Protein AF-A0A521XB46-F1 (afdb_monomer)

Nearest PDB structures (foldseek):
  2cfx-assembly1_C  TM=5.759E-01  e=3.278E+00  Bacillus subtilis
  1mdm-assembly1_A  TM=3.712E-01  e=1.287E+00  Homo sapiens
  7r3e-assembly1_B  TM=3.234E-01  e=3.278E+00  Pseudomonas aeruginosa PAO1
  8dq1-assembly1_D  TM=3.354E-01  e=9.763E+00  Pseudomonas aeruginosa

pLDDT: mean 77.13, std 17.2, range [31.86, 91.88]

Solvent-accessible surface area (backbone atoms only — not comparable to full-atom values): 13749 Å² total; per-residue (Å²): 137,82,83,80,77,78,80,78,85,72,84,77,76,86,48,75,64,59,50,50,53,46,60,70,40,59,53,76,52,55,61,63,58,50,12,64,74,69,77,47,50,51,66,56,52,53,54,48,35,51,76,71,56,51,73,74,58,74,57,71,87,47,72,67,57,53,50,50,49,64,72,38,59,88,78,52,56,61,65,58,54,14,61,75,72,70,48,51,51,68,57,49,53,55,47,34,49,76,69,50,54,50,57,75,76,52,84,48,73,65,57,51,50,52,45,70,73,36,55,76,79,48,57,62,63,62,49,18,65,76,64,75,40,57,52,65,60,51,51,55,49,31,56,76,71,71,53,68,64,84,71,84,80,78,76,85,48,73,65,58,51,50,49,46,69,73,38,55,89,81,43,52,56,64,59,49,10,64,77,64,76,46,52,48,67,58,43,54,51,50,41,55,74,69,49,68,77,76,79,72,88,84,81,80,83,81,80,77,80,81,86,87,85,83,89,85,87,134

Structure (mmCIF, N/CA/C/O backbone):
data_AF-A0A521XB46-F1
#
_entry.id   AF-A0A521XB46-F1
#
loop_
_atom_site.group_PDB
_atom_site.id
_atom_site.type_symbol
_atom_site.label_atom_id
_atom_site.label_alt_id
_atom_site.label_comp_id
_atom_site.label_asym_id
_atom_site.label_entity_id
_atom_site.label_seq_id
_atom_site.pdbx_PDB_ins_code
_atom_site.Cartn_x
_atom_site.Cartn_y
_atom_site.Cartn_z
_atom_site.occupancy
_atom_site.B_iso_or_equiv
_atom_site.auth_seq_id
_atom_site.auth_comp_id
_atom_site.auth_asym_id
_atom_site.auth_atom_id
_atom_site.pdbx_PDB_model_num
ATOM 1 N N . MET A 1 1 ? 1.058 -34.413 60.311 1.00 38.34 1 MET A N 1
ATOM 2 C CA . MET A 1 1 ? 1.143 -33.043 59.757 1.00 38.34 1 MET A CA 1
ATOM 3 C C . MET A 1 1 ? -0.081 -32.822 58.881 1.00 38.34 1 MET A C 1
ATOM 5 O O . MET A 1 1 ? -0.251 -33.565 57.929 1.00 38.34 1 MET A O 1
ATOM 9 N N . LYS A 1 2 ? -1.000 -31.921 59.251 1.00 37.97 2 LYS A N 1
ATOM 10 C CA . LYS A 1 2 ? -2.208 -31.645 58.454 1.00 37.97 2 LYS A CA 1
ATOM 11 C C . LYS A 1 2 ? -1.926 -30.435 57.562 1.00 37.97 2 LYS A C 1
ATOM 13 O O . LYS A 1 2 ? -1.695 -29.345 58.082 1.00 37.97 2 LYS A O 1
ATOM 18 N N . GLU A 1 3 ? -1.892 -30.650 56.249 1.00 35.78 3 GLU A N 1
ATOM 19 C CA . GLU A 1 3 ? -1.768 -29.596 55.240 1.00 35.78 3 GLU A CA 1
ATOM 20 C C . GLU A 1 3 ? -2.866 -28.544 55.423 1.00 35.78 3 GLU A C 1
ATOM 22 O O . GLU A 1 3 ? -4.062 -28.848 55.472 1.00 35.78 3 GLU A O 1
ATOM 27 N N . LYS A 1 4 ? -2.449 -27.281 55.538 1.00 37.88 4 LYS A N 1
ATOM 28 C CA . LYS A 1 4 ? -3.352 -26.132 55.585 1.00 37.88 4 LYS A CA 1
ATOM 29 C C . LYS A 1 4 ? -3.939 -25.929 54.186 1.00 37.88 4 LYS A C 1
ATOM 31 O O . LYS A 1 4 ? -3.242 -25.482 53.279 1.00 37.88 4 LYS A O 1
ATOM 36 N N . LYS A 1 5 ? -5.224 -26.250 54.017 1.00 39.56 5 LYS A N 1
ATOM 37 C CA . LYS A 1 5 ? -5.994 -25.902 52.815 1.00 39.56 5 LYS A CA 1
ATOM 38 C C . LYS A 1 5 ? -5.956 -24.381 52.611 1.00 39.56 5 LYS A C 1
ATOM 40 O O . LYS A 1 5 ? -6.260 -23.624 53.530 1.00 39.56 5 LYS A O 1
ATOM 45 N N . GLN A 1 6 ? -5.566 -23.958 51.410 1.00 34.72 6 GLN A N 1
ATOM 46 C CA . GLN A 1 6 ? -5.576 -22.561 50.963 1.00 34.72 6 GLN A CA 1
ATOM 47 C C . GLN A 1 6 ? -6.990 -21.958 51.120 1.00 34.72 6 GLN A C 1
ATOM 49 O O . GLN A 1 6 ? -7.967 -22.636 50.787 1.00 34.72 6 GLN A O 1
ATOM 54 N N . PRO A 1 7 ? -7.133 -20.713 51.612 1.00 36.28 7 PRO A N 1
ATOM 55 C CA . PRO A 1 7 ? -8.438 -20.106 51.848 1.00 36.28 7 PRO A CA 1
ATOM 56 C C . PRO A 1 7 ? -9.184 -19.883 50.526 1.00 36.28 7 PRO A C 1
ATOM 58 O O . PRO A 1 7 ? -8.656 -19.323 49.564 1.00 36.28 7 PRO A O 1
ATOM 61 N N . THR A 1 8 ? -10.436 -20.332 50.475 1.00 48.53 8 THR A N 1
ATOM 62 C CA . THR A 1 8 ? -11.329 -20.185 49.322 1.00 48.53 8 THR A CA 1
ATOM 63 C C . THR A 1 8 ? -11.561 -18.705 49.006 1.00 48.53 8 THR A C 1
ATOM 65 O O . THR A 1 8 ? -11.946 -17.938 49.886 1.00 48.53 8 THR A O 1
ATOM 68 N N . ARG A 1 9 ? -11.337 -18.299 47.746 1.00 50.25 9 ARG A N 1
ATOM 69 C CA . ARG A 1 9 ? -11.518 -16.924 47.240 1.00 50.25 9 ARG A CA 1
ATOM 70 C C . ARG A 1 9 ? -12.919 -16.393 47.580 1.00 50.25 9 ARG A C 1
ATOM 72 O O . ARG A 1 9 ? -13.891 -16.733 46.910 1.00 50.25 9 ARG A O 1
ATOM 79 N N . HIS A 1 10 ? -13.018 -15.531 48.589 1.00 48.16 10 HIS A N 1
ATOM 80 C CA . HIS A 1 10 ? -14.263 -14.839 48.909 1.00 48.16 10 HIS A CA 1
ATOM 81 C C . HIS A 1 10 ? -14.703 -13.953 47.734 1.00 48.16 10 HIS A C 1
ATOM 83 O O . HIS A 1 10 ? -13.917 -13.193 47.162 1.00 48.16 10 HIS A O 1
ATOM 89 N N . HIS A 1 11 ? -15.979 -14.064 47.370 1.00 57.72 11 HIS A N 1
ATOM 90 C CA . HIS A 1 11 ? -16.613 -13.317 46.291 1.00 57.72 11 HIS A CA 1
ATOM 91 C C . HIS A 1 11 ? -16.748 -11.838 46.704 1.00 57.72 11 HIS A C 1
ATOM 93 O O . HIS A 1 11 ? -17.765 -11.425 47.253 1.00 57.72 11 HIS A O 1
ATOM 99 N N . ARG A 1 12 ? -15.696 -11.032 46.498 1.00 76.75 12 ARG A N 1
ATOM 100 C CA . ARG A 1 12 ? -15.699 -9.595 46.831 1.00 76.75 12 ARG A CA 1
ATOM 101 C C . ARG A 1 12 ? -16.829 -8.896 46.061 1.00 76.75 12 ARG A C 1
ATOM 103 O O . ARG A 1 12 ? -16.785 -8.842 44.829 1.00 76.75 12 ARG A O 1
ATOM 110 N N . SER A 1 13 ? -17.824 -8.363 46.768 1.00 82.75 13 SER A N 1
ATOM 111 C CA . SER A 1 13 ? -18.916 -7.568 46.191 1.00 82.75 13 SER A CA 1
ATOM 112 C C . SER A 1 13 ? -18.381 -6.274 45.568 1.00 82.75 13 SER A C 1
ATOM 114 O O . SER A 1 13 ? -17.294 -5.817 45.920 1.00 82.75 13 SER A O 1
ATOM 116 N N . TRP A 1 14 ? -19.091 -5.728 44.581 1.00 87.19 14 TRP A N 1
ATOM 117 C CA . TRP A 1 14 ? -18.746 -4.445 43.961 1.00 87.19 14 TRP A CA 1
ATOM 118 C C . TRP A 1 14 ? -19.210 -3.294 44.851 1.00 87.19 14 TRP A C 1
ATOM 120 O O . TRP A 1 14 ? -20.362 -3.290 45.286 1.00 87.19 14 TRP A O 1
ATOM 130 N N . SER A 1 15 ? -18.329 -2.332 45.127 1.00 90.31 15 SER A N 1
ATOM 131 C CA . SER A 1 15 ? -18.722 -1.098 45.815 1.00 90.31 15 SER A CA 1
ATOM 132 C C . SER A 1 15 ? -19.273 -0.063 44.828 1.00 90.31 15 SER A C 1
ATOM 134 O O . SER A 1 15 ? -18.943 -0.079 43.641 1.00 90.31 15 SER A O 1
ATOM 136 N N . LYS A 1 16 ? -20.083 0.885 45.324 1.00 89.19 16 LYS A N 1
ATOM 137 C CA . LYS A 1 16 ? -20.575 2.015 44.512 1.00 89.19 16 LYS A CA 1
ATOM 138 C C . LYS A 1 16 ? -19.426 2.838 43.914 1.00 89.19 16 LYS A C 1
ATOM 140 O O . LYS A 1 16 ? -19.528 3.278 42.776 1.00 89.19 16 LYS A O 1
ATOM 145 N N . GLU A 1 17 ? -18.330 2.983 44.657 1.00 88.25 17 GLU A N 1
ATOM 146 C CA . GLU A 1 17 ? -17.125 3.683 44.203 1.00 88.25 17 GLU A CA 1
ATOM 147 C C . GLU A 1 17 ? -16.415 2.923 43.073 1.00 88.25 17 GLU A C 1
ATOM 149 O O . GLU A 1 17 ? -16.090 3.506 42.044 1.00 88.25 17 GLU A O 1
ATOM 154 N N . GLU A 1 18 ? -16.244 1.601 43.203 1.00 89.62 18 GLU A N 1
ATOM 155 C CA . GLU A 1 18 ? -15.664 0.778 42.132 1.00 89.62 18 GLU A CA 1
ATOM 156 C C . GLU A 1 18 ? -16.519 0.824 40.858 1.00 89.62 18 GLU A C 1
ATOM 158 O O . GLU A 1 18 ? -15.985 0.805 39.751 1.00 89.62 18 GLU A O 1
ATOM 163 N N . GLU A 1 19 ? -17.844 0.885 40.992 1.00 91.25 19 GLU A N 1
ATOM 164 C CA . GLU A 1 19 ? -18.747 1.031 39.850 1.00 91.25 19 GLU A CA 1
ATOM 165 C C . GLU A 1 19 ? -18.671 2.406 39.206 1.00 91.25 19 GLU A C 1
ATOM 167 O O . GLU A 1 19 ? -18.705 2.490 37.980 1.00 91.25 19 GLU A O 1
ATOM 172 N N . HIS A 1 20 ? -18.558 3.467 40.003 1.00 90.94 20 HIS A N 1
ATOM 173 C CA . HIS A 1 20 ? -18.362 4.817 39.492 1.00 90.94 20 HIS A CA 1
ATOM 174 C C . HIS A 1 20 ? -17.042 4.914 38.720 1.00 90.94 20 HIS A C 1
ATOM 176 O O . HIS A 1 20 ? -17.037 5.282 37.548 1.00 90.94 20 HIS A O 1
ATOM 182 N N . GLN A 1 21 ? -15.944 4.438 39.309 1.00 90.19 21 GLN A N 1
ATOM 183 C CA . GLN A 1 21 ? -14.646 4.379 38.637 1.00 90.19 21 GLN A CA 1
ATOM 184 C C . GLN A 1 21 ? -14.679 3.495 37.389 1.00 90.19 21 GLN A C 1
ATOM 186 O O . GLN A 1 21 ? -14.070 3.833 36.374 1.00 90.19 21 GLN A O 1
ATOM 191 N N . LEU A 1 22 ? -15.402 2.370 37.428 1.00 89.06 22 LEU A N 1
ATOM 192 C CA . LEU A 1 22 ? -15.604 1.542 36.247 1.00 89.06 22 LEU A CA 1
ATOM 193 C C . LEU A 1 22 ? -16.335 2.332 35.158 1.00 89.06 22 LEU A C 1
ATOM 195 O O . LEU A 1 22 ? -15.860 2.311 34.034 1.00 89.06 22 LEU A O 1
ATOM 199 N N . ARG A 1 23 ? -17.428 3.043 35.465 1.00 87.44 23 ARG A N 1
ATOM 200 C CA . ARG A 1 23 ? -18.180 3.863 34.494 1.00 87.44 23 ARG A CA 1
ATOM 201 C C . ARG A 1 23 ? -17.314 4.935 33.839 1.00 87.44 23 ARG A C 1
ATOM 203 O O . ARG A 1 23 ? -17.348 5.044 32.620 1.00 87.44 23 ARG A O 1
ATOM 210 N N . GLU A 1 24 ? -16.522 5.651 34.629 1.00 85.25 24 GLU A N 1
ATOM 211 C CA . GLU A 1 24 ? -15.635 6.710 34.137 1.00 85.25 24 GLU A CA 1
ATOM 212 C C . GLU A 1 24 ? -14.536 6.159 33.225 1.00 85.25 24 GLU A C 1
ATOM 214 O O . GLU A 1 24 ? -14.264 6.685 32.148 1.00 85.25 24 GLU A O 1
ATOM 219 N N . LEU A 1 25 ? -13.907 5.053 33.627 1.00 84.06 25 LEU A N 1
ATOM 220 C CA . LEU A 1 25 ? -12.775 4.500 32.886 1.00 84.06 25 LEU A CA 1
ATOM 221 C C . LEU A 1 25 ? -13.208 3.657 31.678 1.00 84.06 25 LEU A C 1
ATOM 223 O O . LEU A 1 25 ? -12.415 3.468 30.745 1.00 84.06 25 LEU A O 1
ATOM 227 N N . TYR A 1 26 ? -14.433 3.120 31.680 1.00 80.06 26 TYR A N 1
ATOM 228 C CA . TYR A 1 26 ? -14.920 2.245 30.616 1.00 80.06 26 TYR A CA 1
ATOM 229 C C . TYR A 1 26 ? -15.079 3.020 29.307 1.00 80.06 26 TYR A C 1
ATOM 231 O O . TYR A 1 26 ? -15.911 3.909 29.182 1.00 80.06 26 TYR A O 1
ATOM 239 N N . GLY A 1 27 ? -14.279 2.657 28.303 1.00 72.69 27 GLY A N 1
ATOM 240 C CA . GLY A 1 27 ? -14.231 3.365 27.020 1.00 72.69 27 GLY A CA 1
ATOM 241 C C . GLY A 1 27 ? -13.127 4.423 26.927 1.00 72.69 27 GLY A C 1
ATOM 242 O O . GLY A 1 27 ? -12.855 4.887 25.825 1.00 72.69 27 GLY A O 1
ATOM 243 N N . GLN A 1 28 ? -12.437 4.742 28.025 1.00 75.81 28 GLN A N 1
ATOM 244 C CA . GLN A 1 28 ? -11.230 5.580 28.014 1.00 75.81 28 GLN A CA 1
ATOM 245 C C . GLN A 1 28 ? -9.955 4.729 28.081 1.00 75.81 28 GLN A C 1
ATOM 247 O O . GLN A 1 28 ? -8.995 4.972 27.352 1.00 75.81 28 GLN A O 1
ATOM 252 N N . ALA A 1 29 ? -9.965 3.690 28.919 1.00 73.75 29 ALA A N 1
ATOM 253 C CA . ALA A 1 29 ? -8.836 2.792 29.140 1.00 73.75 29 ALA A CA 1
ATOM 254 C C . ALA A 1 29 ? -9.168 1.344 28.750 1.00 73.75 29 ALA A C 1
ATOM 256 O O . ALA A 1 29 ? -10.333 0.951 28.633 1.00 73.75 29 ALA A O 1
ATOM 257 N N . SER A 1 30 ? -8.128 0.529 28.555 1.00 79.38 30 SER A N 1
ATOM 258 C CA . SER A 1 30 ? -8.319 -0.897 28.298 1.00 79.38 30 SER A CA 1
ATOM 259 C C . SER A 1 30 ? -8.809 -1.647 29.536 1.00 79.38 30 SER A C 1
ATOM 261 O O . SER A 1 30 ? -8.600 -1.216 30.673 1.00 79.38 30 SER A O 1
ATOM 263 N N . ARG A 1 31 ? -9.431 -2.813 29.334 1.00 82.25 31 ARG A N 1
ATOM 264 C CA . ARG A 1 31 ? -9.957 -3.625 30.443 1.00 82.25 31 ARG A CA 1
ATOM 265 C C . ARG A 1 31 ? -8.848 -4.117 31.369 1.00 82.25 31 ARG A C 1
ATOM 267 O O . ARG A 1 31 ? -9.092 -4.260 32.559 1.00 82.25 31 ARG A O 1
ATOM 274 N N . GLU A 1 32 ? -7.645 -4.326 30.849 1.00 82.81 32 GLU A N 1
ATOM 275 C CA . GLU A 1 32 ? -6.449 -4.727 31.594 1.00 82.81 32 GLU A CA 1
ATOM 276 C C . GLU A 1 32 ? -5.964 -3.597 32.504 1.00 82.81 32 GLU A C 1
ATOM 278 O O . GLU A 1 32 ? -5.643 -3.833 33.668 1.00 82.81 32 GLU A O 1
ATOM 283 N N . ILE A 1 33 ? -5.959 -2.359 31.998 1.00 84.12 33 ILE A N 1
ATOM 284 C CA . ILE A 1 33 ? -5.606 -1.172 32.786 1.00 84.12 33 ILE A CA 1
ATOM 285 C C . ILE A 1 33 ? -6.640 -0.955 33.893 1.00 84.12 33 ILE A C 1
ATOM 287 O O . ILE A 1 33 ? -6.271 -0.760 35.050 1.00 84.12 33 ILE A O 1
ATOM 291 N N . ILE A 1 34 ? -7.930 -1.055 33.561 1.00 87.44 34 ILE A N 1
ATOM 292 C CA . ILE A 1 34 ? -9.028 -0.925 34.528 1.00 87.44 34 ILE A CA 1
ATOM 293 C C . ILE A 1 34 ? -8.949 -2.032 35.588 1.00 87.44 34 ILE A C 1
ATOM 295 O O . ILE A 1 34 ? -9.067 -1.756 36.778 1.00 87.44 34 ILE A O 1
ATOM 299 N N . ALA A 1 35 ? -8.697 -3.275 35.174 1.00 87.94 35 ALA A N 1
ATOM 300 C CA . ALA A 1 35 ? -8.530 -4.420 36.064 1.00 87.94 35 ALA A CA 1
ATOM 301 C C . ALA A 1 35 ? -7.384 -4.199 37.059 1.00 87.94 35 ALA A C 1
ATOM 303 O O . ALA A 1 35 ? -7.571 -4.384 38.262 1.00 87.94 35 ALA A O 1
ATOM 304 N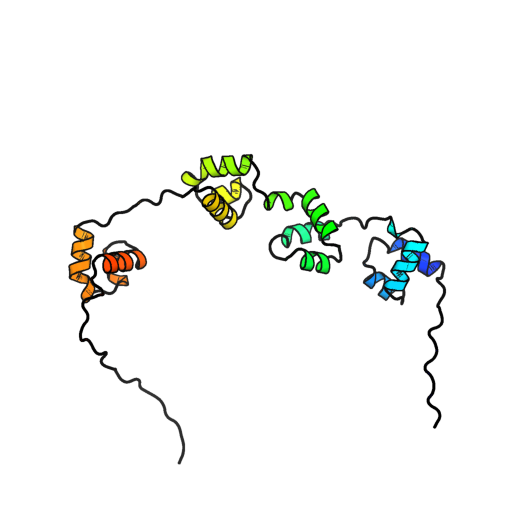 N . ARG A 1 36 ? -6.228 -3.728 36.573 1.00 88.88 36 ARG A N 1
ATOM 305 C CA . ARG A 1 36 ? -5.074 -3.394 37.416 1.00 88.88 36 ARG A CA 1
ATOM 306 C C . ARG A 1 36 ? -5.397 -2.265 38.395 1.00 88.88 36 ARG A C 1
ATOM 308 O O . ARG A 1 36 ? -5.066 -2.385 39.568 1.00 88.88 36 ARG A O 1
ATOM 315 N N . LYS A 1 37 ? -6.078 -1.210 37.933 1.00 89.12 37 LYS A N 1
ATOM 316 C CA . LYS A 1 37 ? -6.440 -0.045 38.757 1.00 89.12 37 LYS A CA 1
ATOM 317 C C . LYS A 1 37 ? -7.454 -0.384 39.855 1.00 89.12 37 LYS A C 1
ATOM 319 O O . LYS A 1 37 ? -7.315 0.101 40.968 1.00 89.12 37 LYS A O 1
ATOM 324 N N . LEU A 1 38 ? -8.437 -1.236 39.563 1.00 87.19 38 LEU A N 1
ATOM 325 C CA . LEU A 1 38 ? -9.477 -1.636 40.521 1.00 87.19 38 LEU A CA 1
ATOM 326 C C . LEU A 1 38 ? -9.089 -2.859 41.375 1.00 87.19 38 LEU A C 1
ATOM 328 O O . LEU A 1 38 ? -9.855 -3.279 42.245 1.00 87.19 38 LEU A O 1
ATOM 332 N N . GLY A 1 39 ? -7.927 -3.472 41.122 1.00 88.56 39 GLY A N 1
ATOM 333 C CA . GLY A 1 39 ? -7.520 -4.714 41.787 1.00 88.56 39 GLY A CA 1
ATOM 334 C C . GLY A 1 39 ? -8.484 -5.875 41.508 1.00 88.56 39 GLY A C 1
ATOM 335 O O . GLY A 1 39 ? -8.780 -6.682 42.390 1.00 88.56 39 GLY A O 1
ATOM 336 N N . ARG A 1 40 ? -9.035 -5.934 40.290 1.00 88.94 40 ARG A N 1
ATOM 337 C CA . ARG A 1 40 ? -10.012 -6.941 39.842 1.00 88.94 40 ARG A CA 1
ATOM 338 C C . ARG A 1 40 ? -9.457 -7.735 38.662 1.00 88.94 40 ARG A C 1
ATOM 340 O O . ARG A 1 40 ? -8.482 -7.348 38.032 1.00 88.94 40 ARG A O 1
ATOM 347 N N . THR A 1 41 ? -10.087 -8.860 38.331 1.00 88.94 41 THR A N 1
ATOM 348 C CA . THR A 1 41 ? -9.744 -9.619 37.119 1.00 88.94 41 THR A CA 1
ATOM 349 C C . THR A 1 41 ? -10.401 -8.996 35.887 1.00 88.94 41 THR A C 1
ATOM 351 O O . THR A 1 41 ? -11.499 -8.446 35.977 1.00 88.94 41 THR A O 1
ATOM 354 N N . VAL A 1 42 ? -9.780 -9.142 34.712 1.00 85.38 42 VAL A N 1
ATOM 355 C CA . VAL A 1 42 ? -10.344 -8.681 33.423 1.00 85.38 42 VAL A CA 1
ATOM 356 C C . VAL A 1 42 ? -11.729 -9.289 33.160 1.00 85.38 42 VAL A C 1
ATOM 358 O O . VAL A 1 42 ? -12.637 -8.610 32.674 1.00 85.38 42 VAL A O 1
ATOM 361 N N . ILE A 1 43 ? -11.922 -10.554 33.550 1.00 83.56 43 ILE A N 1
ATOM 362 C CA . ILE A 1 43 ? -13.217 -11.244 33.487 1.00 83.56 43 ILE A CA 1
ATOM 363 C C . ILE A 1 43 ? -14.230 -10.559 34.416 1.00 83.56 43 ILE A C 1
ATOM 365 O O . ILE A 1 43 ? -15.342 -10.266 33.988 1.00 83.56 43 ILE A O 1
ATOM 369 N N . GLY A 1 44 ? -13.842 -10.224 35.651 1.00 88.56 44 GLY A N 1
ATOM 370 C CA . GLY A 1 44 ? -14.697 -9.503 36.598 1.00 88.56 44 GLY A CA 1
ATOM 371 C C . GLY A 1 44 ? -15.130 -8.127 36.087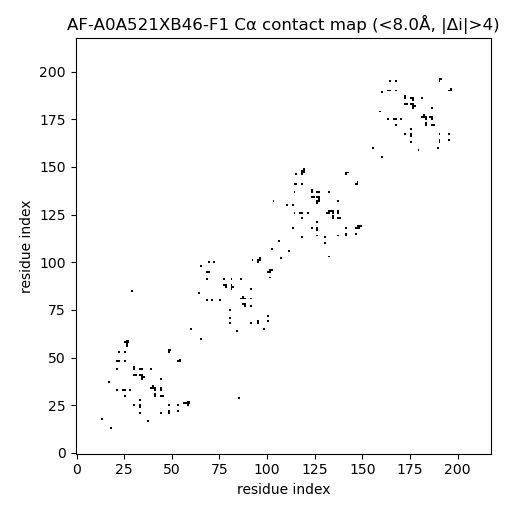 1.00 88.56 44 GLY A C 1
ATOM 372 O O . GLY A 1 44 ? -16.316 -7.801 36.153 1.00 88.56 44 GLY A O 1
ATOM 373 N N . ILE A 1 45 ? -14.198 -7.360 35.507 1.00 89.31 45 ILE A N 1
ATOM 374 C CA . ILE A 1 45 ? -14.496 -6.084 34.833 1.00 89.31 45 ILE A CA 1
ATOM 375 C C . ILE A 1 45 ? -15.512 -6.295 33.704 1.00 89.31 45 ILE A C 1
ATOM 377 O O . ILE A 1 45 ? -16.490 -5.558 33.602 1.00 89.31 45 ILE A O 1
ATOM 381 N N . SER A 1 46 ? -15.306 -7.315 32.867 1.00 84.62 46 SER A N 1
ATOM 382 C CA . SER A 1 46 ? -16.170 -7.604 31.716 1.00 84.62 46 SER A CA 1
ATOM 383 C C . SER A 1 46 ? -17.590 -7.979 32.140 1.00 84.62 46 SER A C 1
ATOM 385 O O . SER A 1 46 ? -18.558 -7.444 31.595 1.00 84.62 46 SER A O 1
ATOM 387 N N . THR A 1 47 ? -17.722 -8.844 33.149 1.00 87.62 47 THR A N 1
ATOM 388 C CA . THR A 1 47 ? -19.016 -9.251 33.706 1.00 87.62 47 THR A CA 1
ATOM 389 C C . THR A 1 47 ? -19.747 -8.067 34.324 1.00 87.62 47 THR A C 1
ATOM 391 O O . THR A 1 47 ? -20.921 -7.853 34.015 1.00 87.62 47 THR A O 1
ATOM 394 N N . ARG A 1 48 ? -19.069 -7.249 35.145 1.00 90.00 48 ARG A N 1
ATOM 395 C CA . ARG A 1 48 ? -19.726 -6.097 35.776 1.00 90.00 48 ARG A CA 1
ATOM 396 C C . ARG A 1 48 ? -20.102 -5.030 34.760 1.00 90.00 48 ARG A C 1
ATOM 398 O O . ARG A 1 48 ? -21.214 -4.524 34.805 1.00 90.00 48 ARG A O 1
ATOM 405 N N . ALA A 1 49 ? -19.238 -4.744 33.791 1.00 87.56 49 ALA A N 1
ATOM 406 C CA . ALA A 1 49 ? -19.551 -3.800 32.726 1.00 87.56 49 ALA A CA 1
ATOM 407 C C . ALA A 1 49 ? -20.764 -4.230 31.890 1.00 87.56 49 ALA A C 1
ATOM 409 O O . ALA A 1 49 ? -21.550 -3.381 31.472 1.00 87.56 49 ALA A O 1
ATOM 410 N N . ARG A 1 50 ? -20.952 -5.539 31.670 1.00 85.12 50 ARG A N 1
ATOM 411 C CA . ARG A 1 50 ? -22.166 -6.071 31.033 1.00 85.12 50 ARG A CA 1
ATOM 412 C C . ARG A 1 50 ? -23.398 -5.845 31.910 1.00 85.12 50 ARG A C 1
ATOM 414 O O . ARG A 1 50 ? -24.396 -5.347 31.404 1.00 85.12 50 ARG A O 1
ATOM 421 N N . GLN A 1 51 ? -23.313 -6.151 33.206 1.00 88.06 51 GLN A N 1
ATOM 422 C CA . GLN A 1 51 ? -24.405 -5.931 34.169 1.00 88.06 51 GLN A CA 1
ATOM 423 C C . GLN A 1 51 ? -24.796 -4.449 34.290 1.00 88.06 51 GLN A C 1
ATOM 425 O O . GLN A 1 51 ? -25.971 -4.134 34.418 1.00 88.06 51 GLN A O 1
ATOM 430 N N . LEU A 1 52 ? -23.821 -3.541 34.203 1.00 85.88 52 LEU A N 1
ATOM 431 C CA . LEU A 1 52 ? -24.032 -2.091 34.237 1.00 85.88 52 LEU A CA 1
ATOM 432 C C . LEU A 1 52 ? -24.453 -1.494 32.880 1.00 85.88 52 LEU A C 1
ATOM 434 O O . LEU A 1 52 ? -24.611 -0.279 32.776 1.00 85.88 52 LEU A O 1
ATOM 438 N N . GLY A 1 53 ? -24.588 -2.310 31.827 1.00 82.94 53 GLY A N 1
ATOM 439 C CA . GLY A 1 53 ? -24.952 -1.854 30.480 1.00 82.94 53 GLY A CA 1
ATOM 440 C C . GLY A 1 53 ? -23.846 -1.106 29.721 1.00 82.94 53 GLY A C 1
ATOM 441 O O . GLY A 1 53 ? -24.064 -0.678 28.589 1.00 82.94 53 GLY A O 1
ATOM 442 N N . LEU A 1 54 ? -22.636 -1.005 30.280 1.00 79.94 54 LEU A N 1
ATOM 443 C CA . LEU A 1 54 ? -21.507 -0.253 29.710 1.00 79.94 54 LEU A CA 1
ATOM 444 C C . LEU A 1 54 ? -20.971 -0.860 28.410 1.00 79.94 54 LEU A C 1
ATOM 446 O O . LEU A 1 54 ? -20.344 -0.176 27.610 1.00 79.94 54 LEU A O 1
ATOM 450 N N . THR A 1 55 ? -21.264 -2.135 28.151 1.00 68.50 55 THR A N 1
ATOM 451 C CA . THR A 1 55 ? -20.852 -2.833 26.918 1.00 68.50 55 THR A CA 1
ATOM 452 C C . THR A 1 55 ? -21.403 -2.232 25.620 1.00 68.50 55 THR A C 1
ATOM 454 O O . THR A 1 55 ? -20.860 -2.527 24.559 1.00 68.50 55 THR A O 1
ATOM 457 N N . LYS A 1 56 ? -22.449 -1.394 25.685 1.00 60.44 56 LYS A N 1
ATOM 458 C CA . LYS A 1 56 ? -23.012 -0.700 24.513 1.00 60.44 56 LYS A CA 1
ATOM 459 C C . LYS A 1 56 ? -22.239 0.567 24.126 1.00 60.44 56 LYS A C 1
ATOM 461 O O . LYS A 1 56 ? -22.423 1.068 23.021 1.00 60.44 56 LYS A O 1
ATOM 466 N N . LEU A 1 57 ? -21.376 1.080 25.004 1.00 57.00 57 LEU A N 1
ATOM 467 C CA . LEU A 1 57 ? -20.553 2.251 24.717 1.00 57.00 57 LEU A CA 1
ATOM 468 C C . LEU A 1 57 ? -19.365 1.816 23.851 1.00 57.00 57 LEU A C 1
ATOM 470 O O . LEU A 1 57 ? -18.404 1.207 24.325 1.00 57.00 57 LEU A O 1
ATOM 474 N N . LEU A 1 58 ? -19.452 2.090 22.549 1.00 62.69 58 LEU A N 1
ATOM 475 C CA . LEU A 1 58 ? -18.334 1.915 21.626 1.00 62.69 58 LEU A CA 1
ATOM 476 C C . LEU A 1 58 ? -17.190 2.831 22.072 1.00 62.69 58 LEU A C 1
ATOM 478 O O . LEU A 1 58 ? -17.343 4.049 22.054 1.00 62.69 58 LEU A O 1
ATOM 482 N N . ARG A 1 59 ? -16.040 2.248 22.438 1.00 76.25 59 ARG A N 1
ATOM 483 C CA . ARG A 1 59 ? -14.802 2.991 22.722 1.00 76.25 59 ARG A CA 1
ATOM 484 C C . ARG A 1 59 ? -14.503 3.942 21.547 1.00 76.25 59 ARG A C 1
ATOM 486 O O . ARG A 1 59 ? -14.199 3.432 20.454 1.00 76.25 59 ARG A O 1
ATOM 493 N N . PRO A 1 60 ? -14.562 5.276 21.734 1.00 79.38 60 PRO A N 1
ATOM 494 C CA . PRO A 1 60 ? -14.270 6.239 20.677 1.00 79.38 60 PRO A CA 1
ATOM 495 C C . PRO A 1 60 ? -12.847 6.051 20.162 1.00 79.38 60 PRO A C 1
ATOM 497 O O . PRO A 1 60 ? -11.967 5.635 20.912 1.00 79.38 60 PRO A O 1
ATOM 500 N N . TRP A 1 61 ? -12.625 6.298 18.876 1.00 84.00 61 TRP A N 1
ATOM 501 C CA . TRP A 1 61 ? -11.278 6.296 18.305 1.00 84.00 61 TRP A CA 1
ATOM 502 C C . TRP A 1 61 ? -10.560 7.583 18.678 1.00 84.00 61 TRP A C 1
ATOM 504 O O . TRP A 1 61 ? -11.133 8.662 18.527 1.00 84.00 61 TRP A O 1
ATOM 514 N N . THR A 1 62 ? -9.324 7.471 19.155 1.00 86.12 62 THR A N 1
ATOM 515 C CA . THR A 1 62 ? -8.495 8.644 19.454 1.00 86.12 62 THR A CA 1
ATOM 516 C C . THR A 1 62 ? -7.646 9.036 18.245 1.00 86.12 62 THR A C 1
ATOM 518 O O . THR A 1 62 ? -7.325 8.203 17.397 1.00 86.12 62 THR A O 1
ATOM 521 N N . SER A 1 63 ? -7.217 10.299 18.183 1.00 82.00 63 SER A N 1
ATOM 522 C CA . SER A 1 63 ? -6.308 10.770 17.127 1.00 82.00 63 SER A CA 1
ATOM 523 C C . SER A 1 63 ? -4.980 10.005 17.114 1.00 82.00 63 SER A C 1
ATOM 525 O O . SER A 1 63 ? -4.423 9.763 16.047 1.00 82.00 63 SER A O 1
ATOM 527 N N . MET A 1 64 ? -4.493 9.575 18.285 1.00 79.69 64 MET A N 1
ATOM 528 C CA . MET A 1 64 ? -3.296 8.733 18.397 1.00 79.69 64 MET A CA 1
ATOM 529 C C . MET A 1 64 ? -3.509 7.355 17.764 1.00 79.69 64 MET A C 1
ATOM 531 O O . MET A 1 64 ? -2.647 6.893 17.026 1.00 79.69 64 MET A O 1
ATOM 535 N N . GLU A 1 65 ? -4.661 6.718 17.999 1.00 87.44 65 GLU A N 1
ATOM 536 C CA . GLU A 1 65 ? -4.991 5.434 17.367 1.00 87.44 65 GLU A CA 1
ATOM 537 C C . GLU A 1 65 ? -5.132 5.566 15.850 1.00 87.44 65 GLU A C 1
ATOM 539 O O . GLU A 1 65 ? -4.657 4.705 15.114 1.00 87.44 65 GLU A O 1
ATOM 544 N N . ASP A 1 66 ? -5.755 6.646 15.372 1.00 88.88 66 ASP A N 1
ATOM 545 C CA . ASP A 1 66 ? -5.883 6.906 13.939 1.00 88.88 66 ASP A CA 1
ATOM 546 C C . ASP A 1 66 ? -4.516 7.138 13.280 1.00 88.88 66 ASP A C 1
ATOM 548 O O . ASP A 1 66 ? -4.261 6.619 12.194 1.00 88.88 66 ASP A O 1
ATOM 552 N N . ASN A 1 67 ? -3.625 7.897 13.926 1.00 85.88 67 ASN A N 1
ATOM 553 C CA . ASN A 1 67 ? -2.268 8.135 13.430 1.00 85.88 67 ASN A CA 1
ATOM 554 C C . ASN A 1 67 ? -1.436 6.853 13.436 1.00 85.88 67 ASN A C 1
ATOM 556 O O . ASN A 1 67 ? -0.845 6.514 12.413 1.00 85.88 67 ASN A O 1
ATOM 560 N N . TYR A 1 68 ? -1.478 6.091 14.530 1.00 87.94 68 TYR A N 1
ATOM 561 C CA . TYR A 1 68 ? -0.824 4.788 14.608 1.00 87.94 68 TYR A CA 1
ATOM 562 C C . TYR A 1 68 ? -1.315 3.853 13.500 1.00 87.94 68 TYR A C 1
ATOM 564 O O . TYR A 1 68 ? -0.518 3.232 12.795 1.00 87.94 68 TYR A O 1
ATOM 572 N N . LEU A 1 69 ? -2.634 3.804 13.286 1.00 87.50 69 LEU A N 1
ATOM 573 C CA . LEU A 1 69 ? -3.223 3.009 12.221 1.00 87.50 69 LEU A CA 1
ATOM 574 C C . LEU A 1 69 ? -2.720 3.463 10.845 1.00 87.50 69 LEU A C 1
ATOM 576 O O . LEU A 1 69 ? -2.356 2.604 10.056 1.00 87.50 69 LEU A O 1
ATOM 580 N N . ARG A 1 70 ? -2.633 4.770 10.557 1.00 84.50 70 ARG A N 1
ATOM 581 C CA . ARG A 1 70 ? -2.071 5.281 9.287 1.00 84.50 70 ARG A CA 1
ATOM 582 C C . ARG A 1 70 ? -0.605 4.897 9.089 1.00 84.50 70 ARG A C 1
ATOM 584 O O . ARG A 1 70 ? -0.229 4.518 7.985 1.00 84.50 70 ARG A O 1
ATOM 591 N N . GLU A 1 71 ? 0.211 4.988 10.132 1.00 82.06 71 GLU A N 1
ATOM 592 C CA . GLU A 1 71 ? 1.659 4.761 10.051 1.00 82.06 71 GLU A CA 1
ATOM 593 C C . GLU A 1 71 ? 2.053 3.289 9.926 1.00 82.06 71 GLU A C 1
ATOM 595 O O . GLU A 1 71 ? 3.058 2.970 9.277 1.00 82.06 71 GLU A O 1
ATOM 600 N N . GLN A 1 72 ? 1.301 2.406 10.588 1.00 82.38 72 GLN A N 1
ATOM 601 C CA . GLN A 1 72 ? 1.589 0.973 10.635 1.00 82.38 72 GLN A CA 1
ATOM 602 C C . GLN A 1 72 ? 0.870 0.187 9.540 1.00 82.38 72 GLN A C 1
ATOM 604 O O . GLN A 1 72 ? 1.239 -0.959 9.261 1.00 82.38 72 GLN A O 1
ATOM 609 N N . TYR A 1 73 ? -0.129 0.788 8.886 1.00 75.06 73 TYR A N 1
ATOM 610 C CA . TYR A 1 73 ? -0.839 0.143 7.792 1.00 75.06 73 TYR A CA 1
ATOM 611 C C . TYR A 1 73 ? 0.115 -0.212 6.647 1.00 75.06 73 TYR A C 1
ATOM 613 O O . TYR A 1 73 ? 0.742 0.653 6.041 1.00 75.06 73 TYR A O 1
ATOM 621 N N . GLY A 1 74 ? 0.219 -1.507 6.341 1.00 69.50 74 GLY A N 1
ATOM 622 C CA . GLY A 1 74 ? 1.134 -2.031 5.322 1.00 69.50 74 GLY A CA 1
ATOM 623 C C . GLY A 1 74 ? 2.529 -2.401 5.836 1.00 69.50 74 GLY A C 1
ATOM 624 O O . GLY A 1 74 ? 3.248 -3.083 5.113 1.00 69.50 74 GLY A O 1
ATOM 625 N N . LYS A 1 75 ? 2.893 -2.024 7.072 1.00 72.94 75 LYS A N 1
ATOM 626 C CA . LYS A 1 75 ? 4.122 -2.478 7.754 1.00 72.94 75 LYS A CA 1
ATOM 627 C C . LYS A 1 75 ? 3.867 -3.685 8.654 1.00 72.94 75 LYS A C 1
ATOM 629 O O . LYS A 1 75 ? 4.674 -4.606 8.688 1.00 72.94 75 LYS A O 1
ATOM 634 N N . LYS A 1 76 ? 2.739 -3.670 9.367 1.00 75.50 76 LYS A N 1
ATOM 635 C CA . LYS A 1 76 ? 2.292 -4.739 10.266 1.00 75.50 76 LYS A CA 1
ATOM 636 C C . LYS A 1 7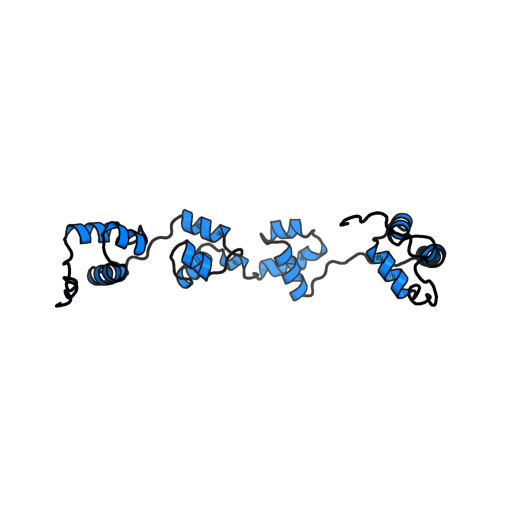6 ? 1.042 -5.425 9.722 1.00 75.50 76 LYS A C 1
ATOM 638 O O . LYS A 1 76 ? 0.294 -4.846 8.925 1.00 75.50 76 LYS A O 1
ATOM 643 N N . ASN A 1 77 ? 0.818 -6.667 10.148 1.00 75.62 77 ASN A N 1
ATOM 644 C CA . ASN A 1 77 ? -0.428 -7.363 9.852 1.00 75.62 77 ASN A CA 1
ATOM 645 C C . ASN A 1 77 ? -1.572 -6.796 10.733 1.00 75.62 77 ASN A C 1
ATOM 647 O O . ASN A 1 77 ? -1.339 -6.056 11.688 1.00 75.62 77 ASN A O 1
ATOM 651 N N . TYR A 1 78 ? -2.826 -7.107 10.396 1.00 76.19 78 TYR A N 1
ATOM 652 C CA . TYR A 1 78 ? -3.984 -6.579 11.133 1.00 76.19 78 TYR A CA 1
ATOM 653 C C . TYR A 1 78 ? -4.042 -7.054 12.586 1.00 76.19 78 TYR A C 1
ATOM 655 O O . TYR A 1 78 ? -4.480 -6.286 13.438 1.00 76.19 78 TYR A O 1
ATOM 663 N N . SER A 1 79 ? -3.597 -8.283 12.851 1.00 78.62 79 SER A N 1
ATOM 664 C CA . SER A 1 79 ? -3.566 -8.879 14.188 1.00 78.62 79 SER A CA 1
ATOM 665 C C . SER A 1 79 ? -2.582 -8.146 15.102 1.00 78.62 79 SER A C 1
ATOM 667 O O . SER A 1 79 ? -2.926 -7.812 16.231 1.00 78.62 79 SER A O 1
ATOM 669 N N . ASP A 1 80 ? -1.392 -7.812 14.607 1.00 82.88 80 ASP A N 1
ATOM 670 C CA . ASP A 1 80 ? -0.370 -7.093 15.369 1.00 82.88 80 ASP A CA 1
ATOM 671 C C . ASP A 1 80 ? -0.858 -5.679 15.701 1.00 82.88 80 ASP A C 1
ATOM 673 O O . ASP A 1 80 ? -0.809 -5.252 16.850 1.00 82.88 80 ASP A O 1
ATOM 677 N N . ILE A 1 81 ? -1.419 -4.964 14.713 1.00 86.12 81 ILE A N 1
ATOM 678 C CA . ILE A 1 81 ? -1.978 -3.622 14.941 1.00 86.12 81 ILE A CA 1
ATOM 679 C C . ILE A 1 81 ? -3.147 -3.705 15.935 1.00 86.12 81 ILE A C 1
ATOM 681 O O . ILE A 1 81 ? -3.261 -2.851 16.812 1.00 86.12 81 ILE A O 1
ATOM 685 N N . ALA A 1 82 ? -4.000 -4.730 15.822 1.00 85.38 82 ALA A N 1
ATOM 686 C CA . ALA A 1 82 ? -5.105 -5.001 16.745 1.00 85.38 82 ALA A CA 1
ATOM 687 C C . ALA A 1 82 ? -4.611 -5.190 18.177 1.00 85.38 82 ALA A C 1
ATOM 689 O O . ALA A 1 82 ? -5.167 -4.586 19.097 1.00 85.38 82 ALA A O 1
ATOM 690 N N . GLN A 1 83 ? -3.545 -5.964 18.354 1.00 85.56 83 GLN A N 1
ATOM 691 C CA . GLN A 1 83 ? -2.923 -6.198 19.646 1.00 85.56 83 GLN A CA 1
ATOM 692 C C . GLN A 1 83 ? -2.287 -4.920 20.212 1.00 85.56 83 GLN A C 1
ATOM 694 O O . GLN A 1 83 ? -2.507 -4.606 21.382 1.00 85.56 83 GLN A O 1
ATOM 699 N N . ASP A 1 84 ? -1.589 -4.143 19.380 1.00 85.94 84 ASP A N 1
ATOM 700 C CA . ASP A 1 84 ? -0.889 -2.918 19.785 1.00 85.94 84 ASP A CA 1
ATOM 701 C C . ASP A 1 84 ? -1.839 -1.837 20.331 1.00 85.94 84 ASP A C 1
ATOM 703 O O . ASP A 1 84 ? -1.549 -1.206 21.347 1.00 85.94 84 ASP A O 1
ATOM 707 N N . ILE A 1 85 ? -2.995 -1.627 19.686 1.00 84.69 85 ILE A N 1
ATOM 708 C CA . ILE A 1 85 ? -3.998 -0.627 20.121 1.00 84.69 85 ILE A CA 1
ATOM 709 C C . ILE A 1 85 ? -5.158 -1.238 20.919 1.00 84.69 85 ILE A C 1
ATOM 711 O O . ILE A 1 85 ? -6.134 -0.550 21.253 1.00 84.69 85 ILE A O 1
ATOM 715 N N . ASN A 1 86 ? -5.051 -2.535 21.215 1.00 82.44 86 ASN A N 1
ATOM 716 C CA . ASN A 1 86 ? -6.024 -3.348 21.931 1.00 82.44 86 ASN A CA 1
ATOM 717 C C . ASN A 1 86 ? -7.462 -3.175 21.401 1.00 82.44 86 ASN A C 1
ATOM 719 O O . ASN A 1 86 ? -8.403 -2.806 22.118 1.00 82.44 86 ASN A O 1
ATOM 723 N N . ARG A 1 87 ? -7.618 -3.395 20.095 1.00 87.06 87 ARG A N 1
ATOM 724 C CA . ARG A 1 87 ? -8.903 -3.435 19.387 1.00 87.06 87 ARG A CA 1
ATOM 725 C C . ARG A 1 87 ? -9.024 -4.732 18.603 1.00 87.06 87 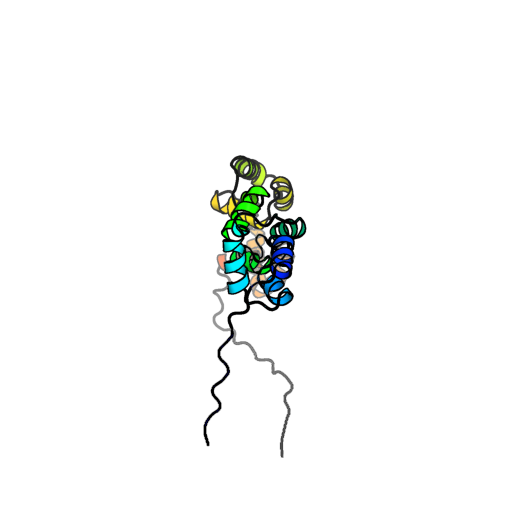ARG A C 1
ATOM 727 O O . ARG A 1 87 ? -8.062 -5.458 18.432 1.00 87.06 87 ARG A O 1
ATOM 734 N N . THR A 1 88 ? -10.224 -5.035 18.122 1.00 84.94 88 THR A N 1
ATOM 735 C CA . THR A 1 88 ? -10.431 -6.193 17.249 1.00 84.94 88 THR A CA 1
ATOM 736 C C . THR A 1 88 ? -10.009 -5.878 15.817 1.00 84.94 88 THR A C 1
ATOM 738 O O . THR A 1 88 ? -10.119 -4.735 15.363 1.00 84.94 88 THR A O 1
ATOM 741 N N . GLU A 1 89 ? -9.611 -6.901 15.064 1.00 83.81 89 GLU A N 1
ATOM 742 C CA . GLU A 1 89 ? -9.306 -6.766 13.633 1.00 83.81 89 GLU A CA 1
ATOM 743 C C . GLU A 1 89 ? -10.484 -6.177 12.845 1.00 83.81 89 GLU A C 1
ATOM 745 O O . GLU A 1 89 ? -10.297 -5.309 11.994 1.00 83.81 89 GLU A O 1
ATOM 750 N N . ALA A 1 90 ? -11.715 -6.574 13.187 1.00 81.50 90 ALA A N 1
ATOM 751 C CA . ALA A 1 90 ? -12.931 -6.022 12.592 1.00 81.50 90 ALA A CA 1
ATOM 752 C C . ALA A 1 90 ? -13.079 -4.512 12.857 1.00 81.50 90 ALA A C 1
ATOM 754 O O . ALA A 1 90 ? -13.451 -3.755 11.957 1.00 81.50 90 ALA A O 1
ATOM 755 N N . ALA A 1 91 ? -12.749 -4.049 14.069 1.00 87.00 91 ALA A N 1
ATOM 756 C CA . ALA A 1 91 ? -12.764 -2.625 14.392 1.00 87.00 91 ALA A CA 1
ATOM 757 C C . ALA A 1 91 ? -11.700 -1.863 13.591 1.00 87.00 91 ALA A C 1
ATOM 759 O O . ALA A 1 91 ? -11.993 -0.783 13.075 1.00 87.00 91 ALA A O 1
ATOM 760 N N . ILE A 1 92 ? -10.502 -2.436 13.437 1.00 88.44 92 ILE A N 1
ATOM 761 C CA . ILE A 1 92 ? -9.444 -1.872 12.592 1.00 88.44 92 ILE A CA 1
ATOM 762 C C . ILE A 1 92 ? -9.888 -1.794 11.138 1.00 88.44 92 ILE A C 1
ATOM 764 O O . ILE A 1 92 ? -9.751 -0.738 10.534 1.00 88.44 92 ILE A O 1
ATOM 768 N N . ALA A 1 93 ? -10.444 -2.865 10.571 1.00 83.56 93 ALA A N 1
ATOM 769 C CA . ALA A 1 93 ? -10.918 -2.871 9.191 1.00 83.56 93 ALA A CA 1
ATOM 770 C C . ALA A 1 93 ? -11.986 -1.794 8.962 1.00 83.56 93 ALA A C 1
ATOM 772 O O . ALA A 1 93 ? -11.869 -0.990 8.035 1.00 83.56 93 ALA A O 1
ATOM 773 N N . GLY A 1 94 ? -12.973 -1.708 9.859 1.00 86.88 94 GLY A N 1
ATOM 774 C CA . GLY A 1 94 ? -14.002 -0.673 9.806 1.00 86.88 94 GLY A CA 1
ATOM 775 C C . GLY A 1 94 ? -13.428 0.741 9.921 1.00 86.88 94 GLY A C 1
ATOM 776 O O . GLY A 1 94 ? -13.827 1.634 9.170 1.00 86.88 94 GLY A O 1
ATOM 777 N N . ARG A 1 95 ? -12.461 0.965 10.820 1.00 89.81 95 ARG A N 1
ATOM 778 C CA . ARG A 1 95 ? -11.835 2.283 10.980 1.00 89.81 95 ARG A CA 1
ATOM 779 C C . ARG A 1 95 ? -10.923 2.641 9.819 1.00 89.81 95 ARG A C 1
ATOM 781 O O . ARG A 1 95 ? -11.047 3.742 9.301 1.00 89.81 95 ARG A O 1
ATOM 788 N N . ALA A 1 96 ? -10.082 1.722 9.360 1.00 85.88 96 ALA A N 1
ATOM 789 C CA . ALA A 1 96 ? -9.232 1.900 8.189 1.00 85.88 96 ALA A CA 1
ATOM 790 C C . ALA A 1 96 ? -10.065 2.242 6.947 1.00 85.88 96 ALA A C 1
ATOM 792 O O . ALA A 1 96 ? -9.641 3.063 6.137 1.00 85.88 96 ALA A O 1
ATOM 793 N N . SER A 1 97 ? -11.267 1.665 6.815 1.00 82.81 97 SER A N 1
ATOM 794 C CA . SER A 1 97 ? -12.213 2.041 5.762 1.00 82.81 97 SER A CA 1
ATOM 795 C C . SER A 1 97 ? -12.684 3.484 5.920 1.00 82.81 97 SER A C 1
ATOM 797 O O . SER A 1 97 ? -12.609 4.256 4.969 1.00 82.81 97 SER A O 1
ATOM 799 N N . LYS A 1 98 ? -13.136 3.866 7.124 1.00 85.19 98 LYS A N 1
ATOM 800 C CA . LYS A 1 98 ? -13.606 5.231 7.424 1.00 85.19 98 LYS A CA 1
ATOM 801 C C . LYS A 1 98 ? -12.514 6.291 7.264 1.00 85.19 98 LYS A C 1
ATOM 803 O O . LYS A 1 98 ? -12.819 7.414 6.892 1.00 85.19 98 LYS A O 1
ATOM 808 N N . LEU A 1 99 ? -11.260 5.934 7.531 1.00 83.00 99 LEU A N 1
ATOM 809 C CA . LEU A 1 99 ? -10.094 6.800 7.349 1.00 83.00 99 LEU A CA 1
ATOM 810 C C . LEU A 1 99 ? -9.562 6.808 5.903 1.00 83.00 99 LEU A C 1
ATOM 812 O O . LEU A 1 99 ? -8.566 7.474 5.639 1.00 83.00 99 LEU A O 1
ATOM 816 N N . GLY A 1 100 ? -10.163 6.047 4.979 1.00 73.81 100 GLY A N 1
ATOM 817 C CA . GLY A 1 100 ? -9.716 5.952 3.582 1.00 73.81 100 GLY A CA 1
ATOM 818 C C . GLY A 1 100 ? -8.425 5.149 3.370 1.00 73.81 100 GLY A C 1
ATOM 819 O O . GLY A 1 100 ? -7.926 5.055 2.253 1.00 73.81 100 GLY A O 1
ATOM 820 N N . ILE A 1 101 ? -7.894 4.509 4.410 1.00 75.25 101 ILE A N 1
ATOM 821 C CA . ILE A 1 101 ? -6.637 3.752 4.367 1.00 75.25 101 ILE A CA 1
ATOM 822 C C . ILE A 1 101 ? -6.791 2.488 3.500 1.00 75.25 101 ILE A C 1
ATOM 824 O O . ILE A 1 101 ? -5.908 2.158 2.706 1.00 75.25 101 ILE A O 1
ATOM 828 N N . LEU A 1 102 ? -7.950 1.815 3.573 1.00 61.72 102 LEU A N 1
ATOM 829 C CA . LEU A 1 102 ? -8.258 0.664 2.709 1.00 61.72 102 LEU A CA 1
ATOM 830 C C . LEU A 1 102 ? -8.286 1.029 1.219 1.00 61.72 102 LEU A C 1
ATOM 832 O O . LEU A 1 102 ? -7.961 0.187 0.380 1.00 61.72 102 LEU A O 1
ATOM 836 N N . ALA A 1 103 ? -8.644 2.270 0.870 1.00 55.25 103 ALA A N 1
ATOM 837 C CA . ALA A 1 103 ? -8.665 2.718 -0.521 1.00 55.25 103 ALA A CA 1
ATOM 838 C C . ALA A 1 103 ? -7.255 2.703 -1.138 1.00 55.25 103 ALA A C 1
ATOM 840 O O . ALA A 1 103 ? -7.108 2.515 -2.341 1.00 55.25 103 ALA A O 1
ATOM 841 N N . ASN A 1 104 ? -6.196 2.774 -0.324 1.00 58.47 104 ASN A N 1
ATOM 842 C CA . ASN A 1 104 ? -4.830 2.604 -0.810 1.00 58.47 104 ASN A CA 1
ATOM 843 C C . ASN A 1 104 ? -4.463 1.125 -1.075 1.00 58.47 104 ASN A C 1
ATOM 845 O O . ASN A 1 104 ? -3.515 0.829 -1.798 1.00 58.47 104 ASN A O 1
ATOM 849 N N . ARG A 1 105 ? -5.243 0.142 -0.606 1.00 65.75 105 ARG A N 1
ATOM 850 C CA . ARG A 1 105 ? -5.068 -1.274 -0.996 1.00 65.75 105 ARG A CA 1
ATOM 851 C C . ARG A 1 105 ? -5.685 -1.574 -2.368 1.00 65.75 105 ARG A C 1
ATOM 853 O O . ARG A 1 105 ? -5.100 -2.319 -3.155 1.00 65.75 105 ARG A O 1
ATOM 860 N N . PHE A 1 106 ? -6.839 -0.984 -2.676 1.00 70.88 106 PHE A N 1
ATOM 861 C CA . PH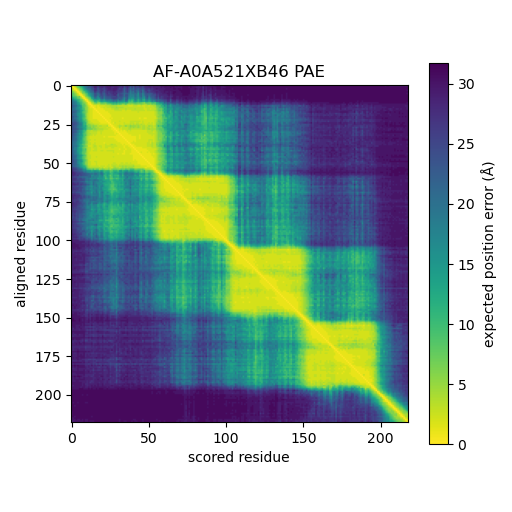E A 1 106 ? -7.596 -1.265 -3.901 1.00 70.88 106 PHE A CA 1
ATOM 862 C C . PHE A 1 106 ? -7.362 -0.207 -4.978 1.00 70.88 106 PHE A C 1
ATOM 864 O O . PHE A 1 106 ? -7.413 0.984 -4.713 1.00 70.88 106 PHE A O 1
ATOM 871 N N . TRP A 1 107 ? -7.106 -0.634 -6.212 1.00 78.94 107 TRP A N 1
ATOM 872 C CA . TRP A 1 107 ? -6.940 0.293 -7.333 1.00 78.94 107 TRP A CA 1
ATOM 873 C C . TRP A 1 107 ? -8.304 0.764 -7.831 1.00 78.94 107 TRP A C 1
ATOM 875 O O . TRP A 1 107 ? -9.080 -0.068 -8.300 1.00 78.94 107 TRP A O 1
ATOM 885 N N . SER A 1 108 ? -8.574 2.070 -7.762 1.00 80.88 108 SER A N 1
ATOM 886 C CA . SER A 1 108 ? -9.790 2.641 -8.352 1.00 80.88 108 SER A CA 1
ATOM 887 C C . SER A 1 108 ? -9.733 2.618 -9.884 1.00 80.88 108 SER A C 1
ATOM 889 O O . SER A 1 108 ? -8.654 2.510 -10.478 1.00 80.88 108 SER A O 1
ATOM 891 N N . SER A 1 109 ? -10.897 2.735 -10.533 1.00 79.81 109 SER A N 1
ATOM 892 C CA . SER A 1 109 ? -10.976 2.857 -11.996 1.00 79.81 109 SER A CA 1
ATOM 893 C C . SER A 1 109 ? -10.137 4.038 -12.495 1.00 79.81 109 SER A C 1
ATOM 895 O O . SER A 1 109 ? -9.322 3.877 -13.404 1.00 79.81 109 SER A O 1
ATOM 897 N N . ASP A 1 110 ? -10.228 5.186 -11.823 1.00 81.62 110 ASP A N 1
ATOM 898 C CA . ASP A 1 110 ? -9.482 6.397 -12.180 1.00 81.62 110 ASP A CA 1
ATOM 899 C C . ASP A 1 110 ? -7.971 6.204 -12.031 1.00 81.62 110 ASP A C 1
ATOM 901 O O . ASP A 1 110 ? -7.207 6.542 -12.932 1.00 81.62 110 ASP A O 1
ATOM 905 N N . GLN A 1 111 ? -7.521 5.563 -10.946 1.00 85.62 111 GLN A N 1
ATOM 906 C CA . GLN A 1 111 ? -6.104 5.240 -10.752 1.00 85.62 111 GLN A CA 1
ATOM 907 C C . GLN A 1 111 ? -5.581 4.302 -11.847 1.00 85.62 111 GLN A C 1
ATOM 909 O O . GLN A 1 111 ? -4.446 4.449 -12.303 1.00 85.62 111 GLN A O 1
ATOM 914 N N . ILE A 1 112 ? -6.395 3.341 -12.296 1.00 88.44 112 ILE A N 1
ATOM 915 C CA . ILE A 1 112 ? -6.042 2.448 -13.407 1.00 88.44 112 ILE A CA 1
ATOM 916 C C . ILE A 1 112 ? -5.965 3.226 -14.725 1.00 88.44 112 ILE A C 1
ATOM 918 O O . ILE A 1 112 ? -5.047 2.983 -15.510 1.00 88.44 112 ILE A O 1
ATOM 922 N N . GLN A 1 113 ? -6.885 4.160 -14.974 1.00 90.88 113 GLN A N 1
ATOM 923 C CA . GLN A 1 113 ? -6.872 5.005 -16.171 1.00 90.88 113 GLN A CA 1
ATOM 924 C C . GLN A 1 113 ? -5.646 5.924 -16.205 1.00 90.88 113 GLN A C 1
ATOM 926 O O . GLN A 1 113 ? -4.939 5.969 -17.213 1.00 90.88 113 GLN A O 1
ATOM 931 N N . VAL A 1 114 ? -5.337 6.589 -15.088 1.00 91.38 114 VAL A N 1
ATOM 932 C CA . VAL A 1 114 ? -4.131 7.414 -14.931 1.00 91.38 114 VAL A CA 1
ATOM 933 C C . VAL A 1 114 ? -2.879 6.564 -15.144 1.00 91.38 114 VAL A C 1
ATOM 935 O O . VAL A 1 114 ? -2.003 6.950 -15.920 1.00 91.38 114 VAL A O 1
ATOM 938 N N . LEU A 1 115 ? -2.815 5.372 -14.541 1.00 91.25 115 LEU A N 1
ATOM 939 C CA . LEU A 1 115 ? -1.701 4.450 -14.745 1.00 91.25 115 LEU A CA 1
ATOM 940 C C . LEU A 1 115 ? -1.543 4.088 -16.229 1.00 91.25 115 LEU A C 1
ATOM 942 O O . LEU A 1 115 ? -0.465 4.278 -16.780 1.00 91.25 115 LEU A O 1
ATOM 946 N N . LYS A 1 116 ? -2.607 3.646 -16.910 1.00 91.88 116 LYS A N 1
ATOM 947 C CA . LYS A 1 116 ? -2.572 3.312 -18.348 1.00 91.88 116 LYS A CA 1
ATOM 948 C C . LYS A 1 116 ? -2.105 4.482 -19.215 1.00 91.88 116 LYS A C 1
ATOM 950 O O . LYS A 1 116 ? -1.290 4.293 -20.112 1.00 91.88 116 LYS A O 1
ATOM 955 N N . LYS A 1 117 ? -2.589 5.692 -18.933 1.00 91.56 117 LYS A N 1
ATOM 956 C CA . LYS A 1 117 ? -2.298 6.892 -19.728 1.00 91.56 117 LYS A CA 1
ATOM 957 C C . LYS A 1 117 ? -0.863 7.395 -19.554 1.00 91.56 117 LYS A C 1
ATOM 959 O O . LYS A 1 117 ? -0.258 7.861 -20.521 1.00 91.56 117 LYS A O 1
ATOM 964 N N . TYR A 1 118 ? -0.323 7.327 -18.337 1.00 91.69 118 TYR A N 1
ATOM 965 C CA . TYR A 1 118 ? 0.927 8.008 -17.989 1.00 91.69 118 TYR A CA 1
ATOM 966 C C . TYR A 1 118 ? 2.114 7.078 -17.716 1.00 91.69 118 TYR A C 1
ATOM 968 O O . TYR A 1 118 ? 3.242 7.567 -17.685 1.00 91.69 118 TYR A O 1
ATOM 976 N N . TYR A 1 119 ? 1.925 5.759 -17.597 1.00 90.25 119 TYR A N 1
ATOM 977 C CA . TYR A 1 119 ? 3.027 4.832 -17.293 1.00 90.25 119 TYR A CA 1
ATO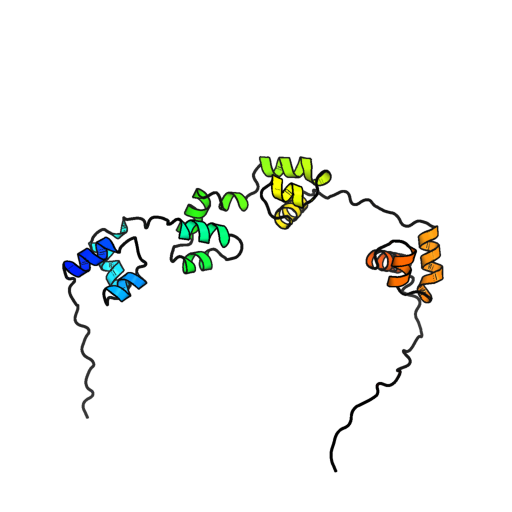M 978 C C . TYR A 1 119 ? 4.173 4.864 -18.314 1.00 90.25 119 TYR A C 1
ATOM 980 O O . TYR A 1 119 ? 5.334 4.713 -17.938 1.00 90.25 119 TYR A O 1
ATOM 988 N N . HIS A 1 120 ? 3.866 5.103 -19.592 1.00 87.38 120 HIS A N 1
ATOM 989 C CA . HIS A 1 120 ? 4.867 5.209 -20.661 1.00 87.38 120 HIS A CA 1
ATOM 990 C C . HIS A 1 120 ? 5.508 6.600 -20.773 1.00 87.38 120 HIS A C 1
ATOM 992 O O . HIS A 1 120 ? 6.543 6.732 -21.415 1.00 87.38 120 HIS A O 1
ATOM 998 N N . LYS A 1 121 ? 4.893 7.629 -20.177 1.00 87.06 121 LYS A N 1
ATOM 999 C CA . LYS A 1 121 ? 5.298 9.036 -20.325 1.00 87.06 121 LYS A CA 1
ATOM 1000 C C . LYS A 1 121 ? 6.044 9.573 -19.108 1.00 87.06 121 LYS A C 1
ATOM 1002 O O . LYS A 1 121 ? 6.877 10.456 -19.252 1.00 87.06 121 LYS A O 1
ATOM 1007 N N . LYS A 1 122 ? 5.724 9.066 -17.914 1.00 86.69 122 LYS A N 1
ATOM 1008 C CA . LYS A 1 122 ? 6.235 9.579 -16.639 1.00 86.69 122 LYS A CA 1
ATOM 1009 C C . LYS A 1 122 ? 7.194 8.611 -15.958 1.00 86.69 122 LYS A C 1
ATOM 1011 O O . LYS A 1 122 ? 7.112 7.379 -16.087 1.00 86.69 122 LYS A O 1
ATOM 1016 N N . ASN A 1 123 ? 8.126 9.175 -15.196 1.00 86.38 123 ASN A N 1
ATOM 1017 C CA . ASN A 1 123 ? 8.993 8.381 -14.337 1.00 86.38 123 ASN A CA 1
ATOM 1018 C C . ASN A 1 123 ? 8.178 7.761 -13.177 1.00 86.38 123 ASN A C 1
ATOM 1020 O O . ASN A 1 123 ? 7.016 8.096 -12.945 1.00 86.38 123 ASN A O 1
ATOM 1024 N N . SER A 1 124 ? 8.750 6.759 -12.507 1.00 83.62 124 SER A N 1
ATOM 1025 C CA . SER A 1 124 ? 8.015 6.017 -11.472 1.00 83.62 124 SER A CA 1
ATOM 1026 C C . SER A 1 124 ? 7.732 6.848 -10.217 1.00 83.62 124 SER A C 1
ATOM 1028 O O . SER A 1 124 ? 6.767 6.530 -9.532 1.00 83.62 124 SER A O 1
ATOM 1030 N N . ASN A 1 125 ? 8.527 7.886 -9.944 1.00 84.62 125 ASN A N 1
ATOM 1031 C CA . ASN A 1 125 ? 8.379 8.746 -8.769 1.00 84.62 125 ASN A CA 1
ATOM 1032 C C . ASN A 1 125 ? 7.263 9.776 -8.987 1.00 84.62 125 ASN A C 1
ATOM 1034 O O . ASN A 1 125 ? 6.356 9.865 -8.178 1.00 84.62 125 ASN A O 1
ATOM 1038 N N . GLU A 1 126 ? 7.214 10.421 -10.152 1.00 87.50 126 GLU A N 1
ATOM 1039 C CA . GLU A 1 126 ? 6.104 11.306 -10.529 1.00 87.50 126 GLU A CA 1
ATOM 1040 C C . GLU A 1 126 ? 4.754 10.582 -10.497 1.00 87.50 126 GLU A C 1
ATOM 1042 O O . GLU A 1 126 ? 3.740 11.144 -10.097 1.00 87.50 126 GLU A O 1
ATOM 1047 N N . LEU A 1 127 ? 4.717 9.316 -10.929 1.00 88.88 127 LEU A N 1
ATOM 1048 C CA . LEU A 1 127 ? 3.501 8.508 -10.829 1.00 88.88 127 LEU A CA 1
ATOM 1049 C C . LEU A 1 127 ? 3.156 8.150 -9.385 1.00 88.88 127 LEU A C 1
ATOM 1051 O O . LEU A 1 127 ? 1.974 7.993 -9.089 1.00 88.88 127 LEU A O 1
ATOM 1055 N N . ALA A 1 128 ? 4.156 8.004 -8.515 1.00 86.19 128 ALA A N 1
ATOM 1056 C CA . ALA A 1 128 ? 3.945 7.788 -7.089 1.00 86.19 128 ALA A CA 1
ATOM 1057 C C . ALA A 1 128 ? 3.280 8.998 -6.440 1.00 86.19 128 ALA A C 1
ATOM 1059 O O . ALA A 1 128 ? 2.306 8.823 -5.709 1.00 86.19 128 ALA A O 1
ATOM 1060 N N . ASP A 1 129 ? 3.723 10.199 -6.808 1.00 83.56 129 ASP A N 1
ATOM 1061 C CA . ASP A 1 129 ? 3.148 11.451 -6.324 1.00 83.56 129 ASP A CA 1
ATOM 1062 C C . ASP A 1 129 ? 1.714 11.643 -6.834 1.00 83.56 129 ASP A C 1
ATOM 1064 O O . ASP A 1 129 ? 0.814 11.912 -6.046 1.00 83.56 129 ASP A O 1
ATOM 1068 N N . ILE A 1 130 ? 1.468 11.417 -8.132 1.00 85.75 13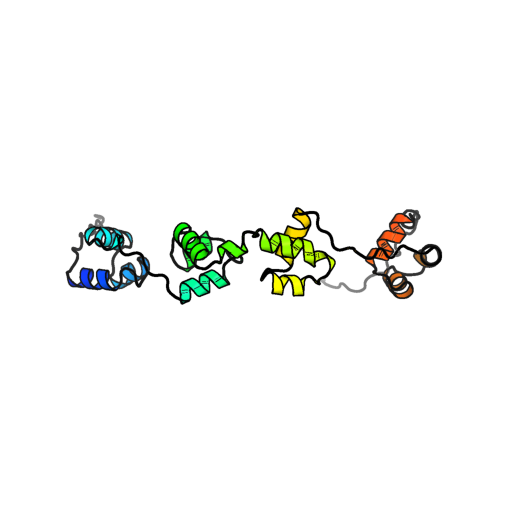0 ILE A N 1
ATOM 1069 C CA . ILE A 1 130 ? 0.133 11.570 -8.743 1.00 85.75 130 ILE A CA 1
ATOM 1070 C C . ILE A 1 130 ? -0.874 10.554 -8.189 1.00 85.75 130 ILE A C 1
ATOM 1072 O O . ILE A 1 130 ? -2.045 10.869 -7.995 1.00 85.75 130 ILE A O 1
ATOM 1076 N N . LEU A 1 131 ? -0.450 9.303 -7.995 1.00 83.94 131 LEU A N 1
ATOM 1077 C CA . LEU A 1 131 ? -1.337 8.226 -7.549 1.00 83.94 131 LEU A CA 1
ATOM 1078 C C . LEU A 1 131 ? -1.377 8.088 -6.025 1.00 83.94 131 LEU A C 1
ATOM 1080 O O . LEU A 1 131 ? -2.128 7.243 -5.533 1.00 83.94 131 LEU A O 1
ATOM 1084 N N . HIS A 1 132 ? -0.568 8.872 -5.303 1.00 81.75 132 HIS A N 1
ATOM 1085 C CA . HIS A 1 132 ? -0.318 8.752 -3.865 1.00 81.75 132 HIS A CA 1
ATOM 1086 C C . HIS A 1 132 ? -0.033 7.299 -3.447 1.00 81.75 132 HIS A C 1
ATOM 1088 O O . HIS A 1 132 ? -0.591 6.765 -2.483 1.00 81.75 132 HIS A O 1
ATOM 1094 N N . ARG A 1 133 ? 0.809 6.623 -4.236 1.00 82.12 133 ARG A N 1
ATOM 1095 C CA . ARG A 1 133 ? 1.103 5.190 -4.120 1.00 82.12 133 ARG A CA 1
ATOM 1096 C C . ARG A 1 133 ? 2.588 4.929 -4.219 1.00 82.12 133 ARG A C 1
ATOM 1098 O O . ARG A 1 133 ? 3.280 5.547 -5.011 1.00 82.12 133 ARG A O 1
ATOM 1105 N N . ASP A 1 134 ? 3.048 3.916 -3.499 1.00 81.94 134 ASP A N 1
ATOM 1106 C CA . ASP A 1 134 ? 4.436 3.490 -3.591 1.00 81.94 134 ASP A CA 1
ATOM 1107 C C . ASP A 1 134 ? 4.815 3.003 -5.008 1.00 81.94 134 ASP A C 1
ATOM 1109 O O . ASP A 1 134 ? 4.025 2.368 -5.725 1.00 81.94 134 ASP A O 1
ATOM 1113 N N . THR A 1 135 ? 6.063 3.269 -5.402 1.00 86.50 135 THR A N 1
ATOM 1114 C CA . THR A 1 135 ? 6.592 2.920 -6.729 1.00 86.50 135 THR A CA 1
ATOM 1115 C C . THR A 1 135 ? 6.518 1.415 -7.013 1.00 86.50 135 THR A C 1
ATOM 1117 O O . THR A 1 135 ? 6.298 1.010 -8.161 1.00 86.50 135 THR A O 1
ATOM 1120 N N . PHE A 1 136 ? 6.652 0.563 -5.992 1.00 82.44 136 PHE A N 1
ATOM 1121 C CA . PHE A 1 136 ? 6.504 -0.885 -6.105 1.00 82.44 136 PHE A CA 1
ATOM 1122 C C . PHE A 1 136 ? 5.057 -1.284 -6.395 1.00 82.44 136 PHE A C 1
ATOM 1124 O O . PHE A 1 136 ? 4.816 -2.126 -7.267 1.00 82.44 136 PHE A O 1
ATOM 1131 N N . ALA A 1 137 ? 4.081 -0.662 -5.727 1.00 84.94 137 ALA A N 1
ATOM 1132 C CA . ALA A 1 137 ? 2.662 -0.921 -5.967 1.00 84.94 137 ALA A CA 1
ATOM 1133 C C . ALA A 1 137 ? 2.271 -0.568 -7.411 1.00 84.94 137 ALA A C 1
ATOM 1135 O O . ALA A 1 137 ? 1.560 -1.333 -8.072 1.00 84.94 137 ALA A O 1
ATOM 1136 N N . ILE A 1 138 ? 2.796 0.551 -7.916 1.00 89.81 138 ILE A N 1
ATOM 1137 C CA . ILE A 1 138 ? 2.618 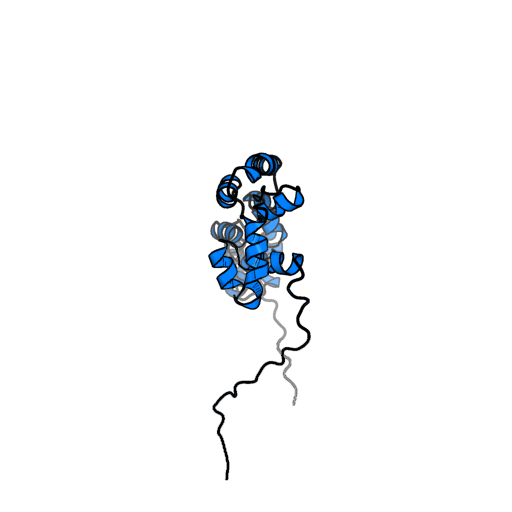1.016 -9.296 1.00 89.81 138 ILE A CA 1
ATOM 1138 C C . ILE A 1 138 ? 3.200 0.009 -10.292 1.00 89.81 138 ILE A C 1
ATOM 1140 O O . ILE A 1 138 ? 2.475 -0.469 -11.166 1.00 89.81 138 ILE A O 1
ATOM 1144 N N . ARG A 1 139 ? 4.475 -0.381 -10.134 1.00 89.00 139 ARG A N 1
ATOM 1145 C CA . ARG A 1 139 ? 5.134 -1.383 -10.999 1.00 89.00 139 ARG A CA 1
ATOM 1146 C C . ARG A 1 139 ? 4.396 -2.724 -10.976 1.00 89.00 139 ARG A C 1
ATOM 1148 O O . ARG A 1 139 ? 4.154 -3.320 -12.024 1.00 89.00 139 ARG A O 1
ATOM 1155 N N . SER A 1 140 ? 3.983 -3.175 -9.793 1.00 88.19 140 SER A N 1
ATOM 1156 C CA . SER A 1 140 ? 3.254 -4.434 -9.606 1.00 88.19 140 SER A CA 1
ATOM 1157 C C . SER A 1 140 ? 1.875 -4.415 -10.263 1.00 88.19 140 SER A C 1
ATOM 1159 O O . SER A 1 140 ? 1.434 -5.416 -10.833 1.00 88.19 140 SER A O 1
ATOM 1161 N N . LYS A 1 141 ? 1.155 -3.286 -10.208 1.00 89.88 141 LYS A N 1
ATOM 1162 C CA . LYS A 1 141 ? -0.121 -3.149 -10.919 1.00 89.88 141 LYS A CA 1
ATOM 1163 C C . LYS A 1 141 ? 0.083 -3.060 -12.426 1.00 89.88 141 LYS A C 1
ATOM 1165 O O . LYS A 1 141 ? -0.624 -3.761 -13.140 1.00 89.88 141 LYS A O 1
ATOM 1170 N N . ALA A 1 142 ? 1.053 -2.279 -12.896 1.00 91.31 142 ALA A N 1
ATOM 1171 C CA . ALA A 1 142 ? 1.370 -2.166 -14.316 1.00 91.31 142 ALA A CA 1
ATOM 1172 C C . ALA A 1 142 ? 1.704 -3.536 -14.924 1.00 91.31 142 ALA A C 1
ATOM 1174 O O . ALA A 1 142 ? 1.108 -3.912 -15.929 1.00 91.31 142 ALA A O 1
ATOM 1175 N N . LYS A 1 143 ? 2.530 -4.341 -14.238 1.00 89.75 143 LYS A N 1
ATOM 1176 C CA . LYS A 1 143 ? 2.836 -5.724 -14.636 1.00 89.75 143 LYS A CA 1
ATOM 1177 C C . LYS A 1 143 ? 1.577 -6.590 -14.763 1.00 89.75 143 LYS A C 1
ATOM 1179 O O . LYS A 1 143 ? 1.409 -7.261 -15.772 1.00 89.75 143 LYS A O 1
ATOM 1184 N N . ARG A 1 144 ? 0.671 -6.547 -13.777 1.00 89.00 144 ARG A N 1
ATOM 1185 C CA . ARG A 1 144 ? -0.610 -7.290 -13.818 1.00 89.00 144 ARG A CA 1
ATOM 1186 C C . ARG A 1 144 ? -1.551 -6.825 -14.931 1.00 89.00 144 ARG A C 1
ATOM 1188 O O . ARG A 1 144 ? -2.382 -7.604 -15.372 1.00 89.00 144 ARG A O 1
ATOM 1195 N N . LEU A 1 145 ? -1.439 -5.568 -15.354 1.00 89.38 145 LEU A N 1
ATOM 1196 C CA . LEU A 1 145 ? -2.206 -5.000 -16.464 1.00 89.38 145 LEU A CA 1
ATOM 1197 C C . LEU A 1 145 ? -1.504 -5.166 -17.825 1.00 89.38 145 LEU A C 1
ATOM 1199 O O . LEU A 1 145 ? -2.024 -4.672 -18.820 1.00 89.38 145 LEU A O 1
ATOM 1203 N N . GLY A 1 146 ? -0.327 -5.804 -17.877 1.00 89.00 146 GLY A N 1
ATOM 1204 C CA . GLY A 1 146 ? 0.459 -5.959 -19.107 1.00 89.00 146 GLY A CA 1
ATOM 1205 C C . GLY A 1 146 ? 1.114 -4.667 -19.610 1.00 89.00 146 GLY A C 1
ATOM 1206 O O . GLY A 1 146 ? 1.543 -4.598 -20.756 1.00 89.00 146 GLY A O 1
ATOM 1207 N N . ILE A 1 147 ? 1.202 -3.631 -18.774 1.00 88.94 147 ILE A N 1
ATOM 1208 C CA . ILE A 1 147 ? 1.744 -2.324 -19.150 1.00 88.94 147 ILE A CA 1
ATOM 1209 C C . ILE A 1 147 ? 3.246 -2.307 -18.846 1.00 88.94 147 ILE A C 1
ATOM 1211 O O . ILE A 1 147 ? 3.664 -2.356 -17.686 1.00 88.94 147 ILE A O 1
ATOM 1215 N N . THR A 1 148 ? 4.075 -2.209 -19.882 1.00 82.06 148 THR A N 1
ATOM 1216 C CA . THR A 1 148 ? 5.540 -2.159 -19.761 1.00 82.06 148 THR A CA 1
ATOM 1217 C C . THR A 1 148 ? 6.086 -0.810 -20.204 1.00 82.06 148 THR A C 1
ATOM 1219 O O . THR A 1 148 ? 5.599 -0.225 -21.169 1.00 82.06 148 THR A O 1
ATOM 1222 N N . LYS A 1 149 ? 7.139 -0.310 -19.549 1.00 77.69 149 LYS A N 1
ATOM 1223 C CA . LYS A 1 149 ? 7.856 0.855 -20.081 1.00 77.69 149 LYS A CA 1
ATOM 1224 C C . LYS A 1 149 ? 8.591 0.439 -21.359 1.00 77.69 149 LYS A C 1
ATOM 1226 O O . LYS A 1 149 ? 9.202 -0.632 -21.348 1.00 77.69 149 LYS A O 1
ATOM 1231 N N . PRO A 1 150 ? 8.543 1.238 -22.439 1.00 65.12 150 PRO A N 1
ATOM 1232 C CA . PRO A 1 150 ? 9.410 1.002 -23.579 1.00 65.12 150 PRO A CA 1
ATOM 1233 C C . PRO A 1 150 ? 10.850 1.164 -23.092 1.00 65.12 150 PRO A C 1
ATOM 1235 O O . PRO A 1 150 ? 11.280 2.257 -22.738 1.00 65.12 150 PRO A O 1
ATOM 1238 N N . VAL A 1 151 ? 11.573 0.052 -22.996 1.00 64.56 151 VAL A N 1
ATOM 1239 C CA . VAL A 1 151 ? 13.019 0.092 -22.799 1.00 64.56 151 VAL A CA 1
ATOM 1240 C C . VAL A 1 151 ? 13.605 0.391 -24.176 1.00 64.56 151 VAL A C 1
ATOM 1242 O O . VAL A 1 151 ? 13.336 -0.392 -25.095 1.00 64.56 151 VAL A O 1
ATOM 1245 N N . PRO A 1 152 ? 14.366 1.487 -24.362 1.00 60.38 152 PRO A N 1
ATOM 1246 C CA . PRO A 1 152 ? 15.081 1.707 -25.608 1.00 60.38 152 PRO A CA 1
ATOM 1247 C C . PRO A 1 152 ? 15.963 0.486 -25.867 1.00 60.38 152 PRO A C 1
ATOM 1249 O O . PRO A 1 152 ? 16.893 0.199 -25.110 1.00 60.38 152 PRO A O 1
ATOM 1252 N N . LYS A 1 153 ? 15.640 -0.296 -26.900 1.00 66.88 153 LYS A N 1
ATOM 1253 C CA . LYS A 1 153 ? 16.512 -1.385 -27.329 1.00 66.88 153 LYS A CA 1
ATOM 1254 C C . LYS A 1 153 ? 17.717 -0.716 -27.984 1.00 66.88 153 LYS A C 1
ATOM 1256 O O . LYS A 1 153 ? 17.583 -0.203 -29.086 1.00 66.88 153 LYS A O 1
ATOM 1261 N N . ARG A 1 154 ? 18.871 -0.700 -27.312 1.00 80.25 154 ARG A N 1
ATOM 1262 C CA . ARG A 1 154 ? 20.163 -0.392 -27.946 1.00 80.25 154 ARG A CA 1
ATOM 1263 C C . ARG A 1 154 ? 20.722 -1.713 -28.493 1.00 80.25 154 ARG A C 1
ATOM 1265 O O . ARG A 1 154 ? 21.323 -2.454 -27.705 1.00 80.25 154 ARG A O 1
ATOM 1272 N N . PRO A 1 155 ? 20.471 -2.081 -29.766 1.00 83.94 155 PRO A N 1
ATOM 1273 C CA . PRO A 1 155 ? 21.027 -3.303 -30.344 1.00 83.94 155 PRO A CA 1
ATOM 1274 C C . PRO A 1 155 ? 22.557 -3.259 -30.298 1.00 83.94 155 PRO A C 1
ATOM 1276 O O . PRO A 1 155 ? 23.147 -2.186 -30.183 1.00 83.94 155 PRO A O 1
ATOM 1279 N N . TRP A 1 156 ? 23.190 -4.426 -30.327 1.00 86.12 156 TRP A N 1
ATOM 1280 C CA . TRP A 1 156 ? 24.639 -4.526 -30.474 1.00 86.12 156 TRP A CA 1
ATOM 1281 C C . TRP A 1 156 ? 25.014 -4.233 -31.924 1.00 86.12 156 TRP A C 1
ATOM 1283 O O . TRP A 1 156 ? 24.422 -4.826 -32.827 1.00 86.12 156 TRP A O 1
ATOM 1293 N N . THR A 1 157 ? 25.956 -3.321 -32.149 1.00 88.62 157 THR A N 1
ATOM 1294 C CA . THR A 1 157 ? 26.471 -3.059 -33.499 1.00 88.62 157 THR A CA 1
ATOM 1295 C C . THR A 1 157 ? 27.476 -4.134 -33.906 1.00 88.62 157 THR A C 1
ATOM 1297 O O . THR A 1 157 ? 28.048 -4.828 -33.062 1.00 88.62 157 THR A O 1
ATOM 1300 N N . VAL A 1 158 ? 27.710 -4.275 -35.213 1.00 85.94 158 VAL A N 1
ATOM 1301 C CA . VAL A 1 158 ? 28.718 -5.206 -35.747 1.00 85.94 158 VAL A CA 1
ATOM 1302 C C . VAL A 1 158 ? 30.105 -4.892 -35.174 1.00 85.94 158 VAL A C 1
ATOM 1304 O O . VAL A 1 158 ? 30.828 -5.809 -34.788 1.00 85.94 158 VAL A O 1
ATOM 1307 N N . ASP A 1 159 ? 30.436 -3.609 -35.025 1.00 85.44 159 ASP A N 1
ATOM 1308 C CA . ASP A 1 159 ? 31.713 -3.163 -34.463 1.00 85.44 159 ASP A CA 1
ATOM 1309 C C . ASP A 1 159 ? 31.847 -3.505 -32.978 1.00 85.44 159 ASP A C 1
ATOM 1311 O O . ASP A 1 159 ? 32.887 -4.012 -32.560 1.00 85.44 159 ASP A O 1
ATOM 1315 N N . GLU A 1 160 ? 30.790 -3.310 -32.181 1.00 87.75 160 GLU A N 1
ATOM 1316 C CA . GLU A 1 160 ? 30.791 -3.687 -30.762 1.00 87.75 160 GLU A CA 1
ATOM 1317 C C . GLU A 1 160 ? 30.940 -5.212 -30.590 1.00 87.75 160 GLU A C 1
ATOM 1319 O O . GLU A 1 160 ? 31.675 -5.668 -29.712 1.00 87.75 160 GLU A O 1
ATOM 1324 N N . LEU A 1 161 ? 30.286 -6.018 -31.439 1.00 88.50 161 LEU A N 1
ATOM 1325 C CA . LEU A 1 161 ? 30.413 -7.483 -31.420 1.00 88.50 161 LEU A CA 1
ATOM 1326 C C . LEU A 1 161 ? 31.808 -7.944 -31.865 1.00 88.50 161 LEU A C 1
ATOM 1328 O O . LEU A 1 161 ? 32.383 -8.844 -31.252 1.00 88.50 161 LEU A O 1
ATOM 1332 N N . SER A 1 162 ? 32.372 -7.313 -32.898 1.00 86.88 162 SER A N 1
ATOM 1333 C CA . SER A 1 162 ? 33.738 -7.565 -33.373 1.00 86.88 162 SER A CA 1
ATOM 1334 C C . SER A 1 162 ? 34.769 -7.211 -32.301 1.00 86.88 162 SER A C 1
ATOM 1336 O O . SER A 1 162 ? 35.684 -7.992 -32.025 1.00 86.88 162 SER A O 1
ATOM 1338 N N . PHE A 1 163 ? 34.583 -6.072 -31.629 1.00 89.50 163 PHE A N 1
ATOM 1339 C CA . PHE A 1 163 ? 35.417 -5.644 -30.514 1.00 89.50 163 PHE A CA 1
ATOM 1340 C C . PHE A 1 163 ? 35.343 -6.629 -29.344 1.00 89.50 163 PHE A C 1
ATOM 1342 O O . PHE A 1 163 ? 36.390 -7.021 -28.825 1.00 89.50 163 PHE A O 1
ATOM 1349 N N . LEU A 1 164 ? 34.138 -7.074 -28.966 1.00 87.38 164 LEU A N 1
ATOM 1350 C CA . LEU A 1 164 ? 33.955 -8.112 -27.950 1.00 87.38 164 LEU A CA 1
ATOM 1351 C C . LEU A 1 164 ? 34.699 -9.390 -28.335 1.00 87.38 164 LEU A C 1
ATOM 1353 O O . LEU A 1 164 ? 35.525 -9.849 -27.560 1.00 87.38 164 LEU A O 1
ATOM 1357 N N . ASN A 1 165 ? 34.474 -9.929 -29.535 1.00 86.69 165 ASN A N 1
ATOM 1358 C CA . ASN A 1 165 ? 35.103 -11.175 -29.977 1.00 86.69 165 ASN A CA 1
ATOM 1359 C C . ASN A 1 165 ? 36.641 -11.114 -29.939 1.00 86.69 165 ASN A C 1
ATOM 1361 O O . ASN A 1 165 ? 37.283 -12.063 -29.499 1.00 86.69 165 ASN A O 1
ATOM 1365 N N . LYS A 1 166 ? 37.234 -9.988 -30.355 1.00 87.50 166 LYS A N 1
ATOM 1366 C CA . LYS A 1 166 ? 38.695 -9.805 -30.378 1.00 87.50 166 LYS A CA 1
ATOM 1367 C C . LYS A 1 166 ? 39.307 -9.622 -28.991 1.00 87.50 166 LYS A C 1
ATOM 1369 O O . LYS A 1 166 ? 40.411 -10.092 -28.749 1.00 87.50 166 LYS A O 1
ATOM 1374 N N . ASN A 1 167 ? 38.616 -8.924 -28.091 1.00 87.44 167 ASN A N 1
ATOM 1375 C CA . ASN A 1 167 ? 39.192 -8.496 -26.814 1.00 87.44 167 ASN A CA 1
ATOM 1376 C C . ASN A 1 167 ? 38.704 -9.319 -25.614 1.00 87.44 167 ASN A C 1
ATOM 1378 O O . ASN A 1 167 ? 39.186 -9.107 -24.505 1.00 87.44 167 ASN A O 1
ATOM 1382 N N . TYR A 1 168 ? 37.777 -10.262 -25.813 1.00 84.38 168 TYR A N 1
ATOM 1383 C CA . TYR A 1 168 ? 37.157 -11.023 -24.726 1.00 84.38 168 TYR A CA 1
ATOM 1384 C C . TYR A 1 168 ? 38.146 -11.838 -23.882 1.00 84.38 168 TYR A C 1
ATOM 1386 O O . TYR A 1 168 ? 37.951 -11.984 -22.681 1.00 84.38 168 TYR A O 1
ATOM 1394 N N . GLN A 1 169 ? 39.200 -12.371 -24.505 1.00 82.38 169 GLN A N 1
ATOM 1395 C CA . GLN A 1 169 ? 40.222 -13.163 -23.812 1.00 82.38 169 GLN A CA 1
ATOM 1396 C C . GLN A 1 169 ? 41.246 -12.295 -23.068 1.00 82.38 169 GLN A C 1
ATOM 1398 O O . GLN A 1 169 ? 41.855 -12.760 -22.111 1.00 82.38 169 GLN A O 1
ATOM 1403 N N . ALA A 1 170 ? 41.438 -11.047 -23.505 1.00 85.44 170 ALA A N 1
ATOM 1404 C CA . ALA A 1 170 ? 42.459 -10.147 -22.973 1.00 85.44 170 ALA A CA 1
ATOM 1405 C C . ALA A 1 170 ? 41.914 -9.165 -21.924 1.00 85.44 170 ALA A C 1
ATOM 1407 O O . ALA A 1 170 ? 42.663 -8.690 -21.075 1.00 85.44 170 ALA A O 1
ATOM 1408 N N . LEU A 1 171 ? 40.622 -8.831 -21.987 1.00 86.00 171 LEU A N 1
ATOM 1409 C CA . LEU A 1 171 ? 39.990 -7.835 -21.127 1.00 86.00 171 LEU A CA 1
ATOM 1410 C C . LEU A 1 171 ? 38.898 -8.457 -20.260 1.00 86.00 171 LEU A C 1
ATOM 1412 O O . LEU A 1 171 ? 38.090 -9.269 -20.706 1.00 86.00 171 LEU A O 1
ATOM 1416 N N . THR A 1 172 ? 38.814 -7.991 -19.017 1.00 89.38 172 THR A N 1
ATOM 1417 C CA . THR A 1 172 ? 37.722 -8.357 -18.109 1.00 89.38 172 THR A CA 1
ATOM 1418 C C . THR A 1 172 ? 36.387 -7.774 -18.584 1.00 89.38 172 THR A C 1
ATOM 1420 O O . THR A 1 172 ? 36.340 -6.745 -19.263 1.00 89.38 172 THR A O 1
ATOM 1423 N N . HIS A 1 173 ? 35.262 -8.361 -18.153 1.00 88.44 173 HIS A N 1
ATOM 1424 C CA . HIS A 1 173 ? 33.927 -7.821 -18.471 1.00 88.44 173 HIS A CA 1
ATOM 1425 C C . HIS A 1 173 ? 33.754 -6.364 -18.021 1.00 88.44 173 HIS A C 1
ATOM 1427 O O . HIS A 1 173 ? 33.016 -5.623 -18.662 1.00 88.44 173 HIS A O 1
ATOM 1433 N N . LYS A 1 174 ? 34.450 -5.940 -16.955 1.00 89.19 174 LYS A N 1
ATOM 1434 C CA . LYS A 1 174 ? 34.445 -4.552 -16.474 1.00 89.19 174 LYS A CA 1
ATOM 1435 C C . LYS A 1 174 ? 35.133 -3.604 -17.461 1.00 89.19 174 LYS A C 1
ATOM 1437 O O . LYS A 1 174 ? 34.560 -2.579 -17.807 1.00 89.19 174 LYS A O 1
ATOM 1442 N N . GLN A 1 175 ? 36.313 -3.972 -17.958 1.00 89.06 175 GLN A N 1
ATOM 1443 C CA . GLN A 1 175 ? 37.058 -3.172 -18.938 1.00 89.06 175 GLN A CA 1
ATOM 1444 C C . GLN A 1 175 ? 36.357 -3.133 -20.304 1.00 89.06 175 GLN A C 1
ATOM 1446 O O . GLN A 1 175 ? 36.351 -2.102 -20.973 1.00 89.06 175 GLN A O 1
ATOM 1451 N N . LEU A 1 176 ? 35.728 -4.239 -20.715 1.00 89.25 176 LEU A N 1
ATOM 1452 C CA . LEU A 1 176 ? 34.901 -4.286 -21.925 1.00 89.25 176 LEU A CA 1
ATOM 1453 C C . LEU A 1 176 ? 33.661 -3.392 -21.795 1.00 89.25 176 LEU A C 1
ATOM 1455 O O . LEU A 1 176 ? 33.325 -2.675 -22.731 1.00 89.25 176 LEU A O 1
ATOM 1459 N N . ALA A 1 177 ? 32.999 -3.413 -20.635 1.00 90.38 177 ALA A N 1
ATOM 1460 C CA . ALA A 1 177 ? 31.837 -2.577 -20.344 1.00 90.38 177 ALA A CA 1
ATOM 1461 C C . ALA A 1 177 ? 32.171 -1.080 -20.413 1.00 90.38 177 ALA A C 1
ATOM 1463 O O . ALA A 1 177 ? 31.432 -0.324 -21.039 1.00 90.38 177 ALA A O 1
ATOM 1464 N N . GLU A 1 178 ? 33.310 -0.681 -19.847 1.00 91.12 178 GLU A N 1
ATOM 1465 C CA . GLU A 1 178 ? 33.807 0.696 -19.892 1.00 91.12 178 GLU A CA 1
ATOM 1466 C C . GLU A 1 178 ? 34.122 1.149 -21.325 1.00 91.12 178 GLU A C 1
ATOM 1468 O O . GLU A 1 178 ? 33.664 2.205 -21.752 1.00 91.12 178 GLU A O 1
ATOM 1473 N N . LYS A 1 179 ? 34.823 0.321 -22.114 1.00 90.12 179 LYS A N 1
ATOM 1474 C CA . LYS A 1 179 ? 35.178 0.657 -23.506 1.00 90.12 179 LYS A CA 1
ATOM 1475 C C . LYS A 1 179 ? 33.986 0.691 -24.468 1.00 90.12 179 LYS A C 1
ATOM 1477 O O . LYS A 1 179 ? 34.060 1.368 -25.486 1.00 90.12 179 LYS A O 1
ATOM 1482 N N . LEU A 1 180 ? 32.918 -0.051 -24.178 1.00 87.81 180 LEU A N 1
ATOM 1483 C CA . LEU A 1 180 ? 31.724 -0.140 -25.030 1.00 87.81 180 LEU A CA 1
ATOM 1484 C C . LEU A 1 180 ? 30.598 0.802 -24.577 1.00 87.81 180 LEU A C 1
ATOM 1486 O O . LEU A 1 180 ? 29.551 0.857 -25.227 1.00 87.81 180 LEU A O 1
ATOM 1490 N N . ASP A 1 181 ? 30.796 1.512 -23.462 1.00 89.06 181 ASP A N 1
ATOM 1491 C CA . ASP A 1 181 ? 29.759 2.285 -22.777 1.00 89.06 181 ASP A CA 1
ATOM 1492 C C . ASP A 1 181 ? 28.487 1.438 -22.559 1.00 89.06 181 ASP A C 1
ATOM 1494 O O . ASP A 1 181 ? 27.375 1.749 -22.995 1.00 89.06 181 ASP A O 1
ATOM 1498 N N . ARG A 1 182 ? 28.678 0.253 -21.972 1.00 88.25 182 ARG A N 1
ATOM 1499 C CA . ARG A 1 182 ? 27.632 -0.746 -21.706 1.00 88.25 182 ARG A CA 1
ATOM 1500 C C . ARG A 1 182 ? 27.720 -1.188 -20.252 1.00 88.25 182 ARG A C 1
ATOM 1502 O O . ARG A 1 182 ? 28.749 -1.065 -19.602 1.00 88.25 182 ARG A O 1
ATOM 1509 N N . THR A 1 183 ? 26.650 -1.774 -19.724 1.00 88.31 183 THR A N 1
ATOM 1510 C CA . THR A 1 183 ? 26.713 -2.396 -18.395 1.00 88.31 183 THR A CA 1
ATOM 1511 C C . THR A 1 183 ? 27.477 -3.720 -18.452 1.00 88.31 183 THR A C 1
ATOM 1513 O O . THR A 1 183 ? 27.407 -4.448 -19.445 1.00 88.31 183 THR A O 1
ATOM 1516 N N . VAL A 1 184 ? 28.143 -4.087 -17.353 1.00 88.69 184 VAL A N 1
ATOM 1517 C CA . VAL A 1 184 ? 28.821 -5.394 -17.205 1.00 88.69 184 VAL A CA 1
ATOM 1518 C C . VAL A 1 184 ? 27.857 -6.552 -17.494 1.00 88.69 184 VAL A C 1
ATOM 1520 O O . VAL A 1 184 ? 28.209 -7.507 -18.182 1.00 88.69 184 VAL A O 1
ATOM 1523 N N . TRP A 1 185 ? 26.601 -6.430 -17.050 1.00 85.75 185 TRP A N 1
ATOM 1524 C CA . TRP A 1 185 ? 25.549 -7.404 -17.341 1.00 85.75 185 TRP A CA 1
ATOM 1525 C C . TRP A 1 185 ? 25.244 -7.518 -18.843 1.00 85.75 185 TRP A C 1
ATOM 1527 O O . TRP A 1 185 ? 25.117 -8.628 -19.357 1.00 85.75 185 TRP A O 1
ATOM 1537 N N . ALA A 1 186 ? 25.163 -6.394 -19.566 1.00 85.88 186 ALA A N 1
ATOM 1538 C CA . ALA A 1 186 ? 24.934 -6.406 -21.010 1.00 85.88 186 ALA A CA 1
ATOM 1539 C C . ALA A 1 186 ? 26.088 -7.091 -21.760 1.00 85.88 186 ALA A C 1
ATOM 1541 O O . ALA A 1 186 ? 25.826 -7.887 -22.662 1.00 85.88 186 ALA A O 1
ATOM 1542 N N . VAL A 1 187 ? 27.339 -6.830 -21.362 1.00 88.06 187 VAL A N 1
ATOM 1543 C CA . VAL A 1 187 ? 28.530 -7.498 -21.914 1.00 88.06 187 VAL A CA 1
ATOM 1544 C C . VAL A 1 187 ? 28.479 -9.005 -21.664 1.00 88.06 187 VAL A C 1
ATOM 1546 O O . VAL A 1 187 ? 28.604 -9.777 -22.612 1.00 88.06 187 VAL A O 1
ATOM 1549 N N . GLY A 1 188 ? 28.210 -9.441 -20.429 1.00 86.94 188 GLY A N 1
ATOM 1550 C CA . GLY A 1 188 ? 28.097 -10.868 -20.103 1.00 86.94 188 GLY A CA 1
ATOM 1551 C C . GLY A 1 188 ? 27.007 -11.582 -20.914 1.00 86.94 188 GLY A C 1
ATOM 1552 O O . GLY A 1 188 ? 27.214 -12.691 -21.409 1.00 86.94 188 GLY A O 1
ATOM 1553 N N . GLN A 1 189 ? 25.864 -10.924 -21.130 1.00 88.06 189 GLN A N 1
ATOM 1554 C CA . GLN A 1 189 ? 24.798 -11.433 -22.001 1.00 88.06 189 GLN A CA 1
ATOM 1555 C C . GLN A 1 189 ? 25.242 -11.547 -23.466 1.00 88.06 189 GLN A C 1
ATOM 1557 O O . GLN A 1 189 ? 24.935 -12.544 -24.118 1.00 88.06 189 GLN A O 1
ATOM 1562 N N . ALA A 1 190 ? 25.957 -10.552 -23.992 1.00 86.62 190 ALA A N 1
ATOM 1563 C CA . ALA A 1 190 ? 26.439 -10.556 -25.373 1.00 86.62 190 ALA A CA 1
ATOM 1564 C C . ALA A 1 190 ? 27.471 -11.661 -25.621 1.00 86.62 190 ALA A C 1
ATOM 1566 O O . ALA A 1 190 ? 27.346 -12.427 -26.570 1.00 86.62 190 ALA A O 1
ATOM 1567 N N . VAL A 1 191 ? 28.435 -11.798 -24.715 1.00 86.62 191 VAL A N 1
ATOM 1568 C CA . VAL A 1 191 ? 29.472 -12.838 -24.733 1.00 86.62 191 VAL A CA 1
ATOM 1569 C C . VAL A 1 191 ? 28.864 -14.239 -24.697 1.00 86.62 191 VAL A C 1
ATOM 1571 O O . VAL A 1 191 ? 29.266 -15.111 -25.468 1.00 86.62 191 VAL A O 1
ATOM 1574 N N . SER A 1 192 ? 27.883 -14.454 -23.815 1.00 85.56 192 SER A N 1
ATOM 1575 C CA . SER A 1 192 ? 27.168 -15.728 -23.710 1.00 85.56 192 SER A CA 1
ATOM 1576 C C . SER A 1 192 ? 26.420 -16.060 -25.006 1.00 85.56 192 SER A C 1
ATOM 1578 O O . SER A 1 192 ? 26.540 -17.171 -25.520 1.00 85.56 192 SER A O 1
ATOM 1580 N N . ARG A 1 193 ? 25.729 -15.074 -25.602 1.00 84.38 193 ARG A N 1
ATOM 1581 C CA . ARG A 1 193 ? 25.038 -15.225 -26.898 1.00 84.38 193 ARG A CA 1
ATOM 1582 C C . ARG A 1 193 ? 25.986 -15.504 -28.063 1.00 84.38 193 ARG A C 1
ATOM 1584 O O . ARG A 1 193 ? 25.609 -16.237 -28.967 1.00 84.38 193 ARG A O 1
ATOM 1591 N N . LEU A 1 194 ? 27.196 -14.944 -28.033 1.00 82.25 194 LEU A N 1
ATOM 1592 C CA . LEU A 1 194 ? 28.257 -15.215 -29.008 1.00 82.25 194 LEU A CA 1
ATOM 1593 C C . LEU A 1 194 ? 28.966 -16.562 -28.768 1.00 82.25 194 LEU A C 1
ATOM 1595 O O . LEU A 1 194 ? 29.821 -16.947 -29.559 1.00 82.25 194 LEU A O 1
ATOM 1599 N N . GLY A 1 195 ? 28.644 -17.284 -27.687 1.00 79.12 195 GLY A N 1
ATOM 1600 C CA . GLY A 1 195 ? 29.234 -18.590 -27.383 1.00 79.12 195 GLY A CA 1
ATOM 1601 C C . GLY A 1 195 ? 30.699 -18.544 -26.932 1.00 79.12 195 GLY A C 1
ATOM 1602 O O . GLY A 1 195 ? 31.333 -19.593 -26.827 1.00 79.12 195 GLY A O 1
ATOM 1603 N N . LEU A 1 196 ? 31.239 -17.364 -26.611 1.00 72.75 196 LEU A N 1
ATOM 1604 C CA . LEU A 1 196 ? 32.661 -17.167 -26.277 1.00 72.75 196 LEU A CA 1
ATOM 1605 C C . LEU A 1 196 ? 33.083 -17.832 -24.954 1.00 72.75 196 LEU A C 1
ATOM 1607 O O . LEU A 1 196 ? 34.270 -18.005 -24.698 1.00 72.75 196 LEU A O 1
ATOM 1611 N N . LEU A 1 197 ? 32.117 -18.240 -24.125 1.00 61.03 197 LEU A N 1
ATOM 1612 C CA . LEU A 1 197 ? 32.343 -18.956 -22.864 1.00 61.03 197 LEU A CA 1
ATOM 1613 C C . LEU A 1 197 ? 32.570 -20.470 -23.032 1.00 61.03 197 LEU A C 1
ATOM 1615 O O . LEU A 1 197 ? 33.050 -21.102 -22.100 1.00 61.03 197 LEU A O 1
ATOM 1619 N N . LYS A 1 198 ? 32.242 -21.076 -24.186 1.00 55.47 198 LYS A N 1
ATOM 1620 C CA . LYS A 1 198 ? 32.353 -22.538 -24.390 1.00 55.47 198 LYS A CA 1
ATOM 1621 C C . LYS A 1 198 ? 33.738 -23.021 -24.845 1.00 55.47 198 LYS A C 1
ATOM 1623 O O . LYS A 1 198 ? 33.922 -24.218 -25.021 1.00 55.47 198 LYS A O 1
ATOM 1628 N N . LYS A 1 199 ? 34.710 -22.125 -25.041 1.00 48.66 199 LYS A N 1
ATOM 1629 C CA . LYS A 1 199 ? 36.017 -22.450 -25.642 1.00 48.66 199 LYS A CA 1
ATOM 1630 C C . LYS A 1 199 ? 37.167 -22.484 -24.622 1.00 48.66 199 LYS A C 1
ATOM 1632 O O . LYS A 1 199 ? 38.229 -21.929 -24.883 1.00 48.66 199 LYS A O 1
ATOM 1637 N N . GLN A 1 200 ? 36.952 -23.114 -23.465 1.00 43.56 200 GLN A N 1
ATOM 1638 C CA . GLN A 1 200 ? 38.022 -23.443 -22.514 1.00 43.56 200 GLN A CA 1
ATOM 1639 C C . GLN A 1 200 ? 38.019 -24.941 -22.183 1.00 43.56 200 GLN A C 1
ATOM 1641 O O . GLN A 1 200 ? 37.557 -25.360 -21.127 1.00 43.56 200 GLN A O 1
ATOM 1646 N N . GLU A 1 201 ? 38.577 -25.752 -23.082 1.00 41.41 201 GLU A N 1
ATOM 1647 C CA . GLU A 1 201 ? 39.351 -26.913 -22.641 1.00 41.41 201 GLU A CA 1
ATOM 1648 C C . GLU A 1 201 ? 40.754 -26.401 -22.278 1.00 41.41 201 GLU A C 1
ATOM 1650 O O . GLU A 1 201 ? 41.433 -25.812 -23.117 1.00 41.41 201 GLU A O 1
ATOM 1655 N N . GLY A 1 202 ? 41.184 -26.601 -21.026 1.00 46.38 202 GLY A N 1
ATOM 1656 C CA . GLY A 1 202 ? 42.616 -26.711 -20.723 1.00 46.38 202 GLY A CA 1
ATOM 1657 C C . GLY A 1 202 ? 43.361 -25.548 -20.055 1.00 46.38 202 GLY A C 1
ATOM 1658 O O . GLY A 1 202 ? 44.560 -25.444 -20.286 1.00 46.38 202 GLY A O 1
ATOM 1659 N N . MET A 1 203 ? 42.761 -24.727 -19.184 1.00 36.97 203 MET A N 1
ATOM 1660 C CA . MET A 1 203 ? 43.557 -23.822 -18.326 1.00 36.97 203 MET A CA 1
ATOM 1661 C C . MET A 1 203 ? 43.359 -24.158 -16.843 1.00 36.97 203 MET A C 1
ATOM 1663 O O . MET A 1 203 ? 42.373 -23.765 -16.224 1.00 36.97 203 MET A O 1
ATOM 1667 N N . LYS A 1 204 ? 44.288 -24.949 -16.285 1.00 33.41 204 LYS A N 1
ATOM 1668 C CA . LYS A 1 204 ? 44.391 -25.182 -14.836 1.00 33.41 204 LYS A CA 1
ATOM 1669 C C . LYS A 1 204 ? 44.815 -23.869 -14.159 1.00 33.41 204 LYS A C 1
ATOM 1671 O O . LYS A 1 204 ? 45.724 -23.223 -14.677 1.00 33.41 204 LYS A O 1
ATOM 1676 N N . PRO A 1 205 ? 44.210 -23.470 -13.028 1.00 35.03 205 PRO A N 1
ATOM 1677 C CA . PRO A 1 205 ? 44.697 -22.327 -12.274 1.00 35.03 205 PRO A CA 1
ATOM 1678 C C . PRO A 1 205 ? 46.037 -22.683 -11.620 1.00 35.03 205 PRO A C 1
ATOM 1680 O O . PRO A 1 205 ? 46.129 -23.622 -10.830 1.00 35.03 205 PRO A O 1
ATOM 1683 N N . GLU A 1 206 ? 47.069 -21.931 -11.988 1.00 31.86 206 GLU A N 1
ATOM 1684 C CA . GLU A 1 206 ? 48.342 -21.848 -11.281 1.00 31.86 206 GLU A CA 1
ATOM 1685 C C . GLU A 1 206 ? 48.054 -21.261 -9.894 1.00 31.86 206 GLU A C 1
ATOM 1687 O O . GLU A 1 206 ? 47.624 -20.114 -9.757 1.00 31.86 206 GLU A O 1
ATOM 1692 N N . ILE A 1 207 ? 48.161 -22.103 -8.867 1.00 36.88 207 ILE A N 1
ATOM 1693 C CA . ILE A 1 207 ? 47.939 -21.718 -7.477 1.00 36.88 207 ILE A CA 1
ATOM 1694 C C . ILE A 1 207 ? 49.177 -20.934 -7.049 1.00 36.88 207 ILE A C 1
ATOM 1696 O O . ILE A 1 207 ? 50.209 -21.525 -6.743 1.00 36.88 207 ILE A O 1
ATOM 1700 N N . THR A 1 208 ? 49.090 -19.609 -7.035 1.00 38.81 208 THR A N 1
ATOM 1701 C CA . THR A 1 208 ? 50.022 -18.790 -6.262 1.00 38.81 208 THR A CA 1
ATOM 1702 C C . THR A 1 208 ? 49.736 -19.008 -4.777 1.00 38.81 208 THR A C 1
ATOM 1704 O O . THR A 1 208 ? 48.619 -18.800 -4.300 1.00 38.81 208 THR A O 1
ATOM 1707 N N . GLU A 1 209 ? 50.749 -19.511 -4.071 1.00 32.62 209 GLU A N 1
ATOM 1708 C CA . GLU A 1 209 ? 50.745 -19.807 -2.637 1.00 32.62 209 GLU A CA 1
ATOM 1709 C C . GLU A 1 209 ? 50.235 -18.625 -1.791 1.00 32.62 209 GLU A C 1
ATOM 1711 O O . GLU A 1 209 ? 50.651 -17.484 -2.013 1.00 32.62 209 GLU A O 1
ATOM 1716 N N . PRO A 1 210 ? 49.405 -18.861 -0.759 1.00 37.00 210 PRO A N 1
ATOM 1717 C CA . PRO A 1 210 ? 49.175 -17.884 0.289 1.00 37.00 210 PRO A CA 1
ATOM 1718 C C . PRO A 1 210 ? 50.172 -18.075 1.437 1.00 37.00 210 PRO A C 1
ATOM 1720 O O . PRO A 1 210 ? 50.261 -19.139 2.052 1.00 37.00 210 PRO A O 1
ATOM 1723 N N . ALA A 1 211 ? 50.878 -16.994 1.762 1.00 33.69 211 ALA A N 1
ATOM 1724 C CA . ALA A 1 211 ? 51.649 -16.865 2.985 1.00 33.69 211 ALA A CA 1
ATOM 1725 C C . ALA A 1 211 ? 50.751 -16.900 4.241 1.00 33.69 211 ALA A C 1
ATOM 1727 O O . ALA A 1 211 ? 49.650 -16.351 4.248 1.00 33.69 211 ALA A O 1
ATOM 1728 N N . LEU A 1 212 ? 51.344 -17.437 5.315 1.00 33.94 212 LEU A N 1
ATOM 1729 C CA . LEU A 1 212 ? 51.012 -17.305 6.742 1.00 33.94 212 LEU A CA 1
ATOM 1730 C C . LEU A 1 212 ? 49.922 -18.220 7.326 1.00 33.94 212 LEU A C 1
ATOM 1732 O O . LEU A 1 212 ? 48.757 -17.850 7.432 1.00 33.94 212 LEU A O 1
ATOM 1736 N N . HIS A 1 213 ? 50.375 -19.330 7.925 1.00 33.69 213 HIS A N 1
ATOM 1737 C CA . HIS A 1 213 ? 49.863 -19.764 9.229 1.00 33.69 213 HIS A CA 1
ATOM 1738 C C . HIS A 1 213 ? 50.942 -20.523 10.037 1.00 33.69 213 HIS A C 1
ATOM 1740 O O . HIS A 1 213 ? 51.236 -21.683 9.778 1.00 33.69 213 HIS A O 1
ATOM 1746 N N . LEU A 1 214 ? 51.531 -19.862 11.038 1.00 35.34 214 LEU A N 1
ATOM 1747 C CA . LEU A 1 214 ? 51.907 -20.489 12.322 1.00 35.34 214 LEU A CA 1
ATOM 1748 C C . LEU A 1 214 ? 50.697 -20.281 13.257 1.00 35.34 214 LEU A C 1
ATOM 1750 O O . LEU A 1 214 ? 50.028 -19.254 13.077 1.00 35.34 214 LEU A O 1
ATOM 1754 N N . PRO A 1 215 ? 50.339 -21.181 14.201 1.00 38.50 215 PRO A N 1
ATOM 1755 C CA . PRO A 1 215 ? 51.218 -21.809 15.209 1.00 38.50 215 PRO A CA 1
ATOM 1756 C C . PRO A 1 215 ? 50.860 -23.320 15.422 1.00 38.50 215 PRO A C 1
ATOM 1758 O O . PRO A 1 215 ? 50.066 -23.852 14.660 1.00 38.50 215 PRO A O 1
ATOM 1761 N N . ALA A 1 216 ? 51.332 -24.147 16.365 1.00 34.22 216 ALA A N 1
ATOM 1762 C CA . ALA A 1 216 ? 52.060 -24.049 17.630 1.00 34.22 216 ALA A CA 1
ATOM 1763 C C . ALA A 1 216 ? 52.596 -25.459 18.022 1.00 34.22 216 ALA A C 1
ATOM 1765 O O . ALA A 1 216 ? 52.074 -26.460 17.534 1.00 34.22 216 ALA A O 1
ATOM 1766 N N . LYS A 1 217 ? 53.461 -25.486 19.051 1.00 34.84 217 LYS A N 1
ATOM 1767 C CA . LYS A 1 217 ? 53.768 -26.581 20.008 1.00 34.84 217 LYS A CA 1
ATOM 1768 C C . LYS A 1 217 ? 54.916 -27.544 19.673 1.00 34.84 217 LYS A C 1
ATOM 1770 O O . LYS A 1 217 ? 54.728 -28.553 19.002 1.00 34.84 217 LYS A O 1
ATOM 1775 N N . GLY A 1 218 ? 56.061 -27.261 20.294 1.00 40.53 218 GLY A N 1
ATOM 1776 C CA . GLY A 1 218 ? 56.833 -28.224 21.083 1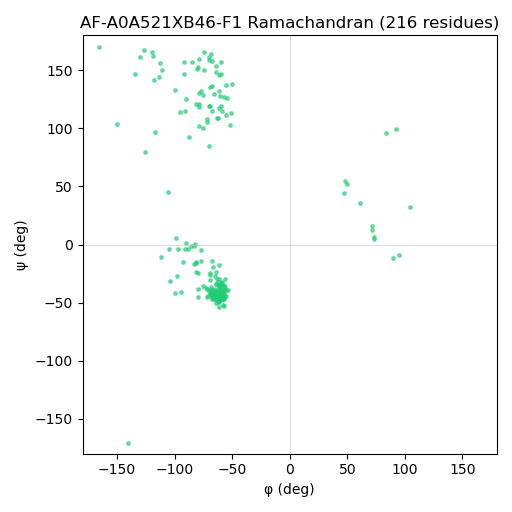.00 40.53 218 GLY A CA 1
ATOM 1777 C C . GLY A 1 218 ? 56.854 -27.726 22.522 1.00 40.53 218 GLY A C 1
ATOM 1778 O O . GLY A 1 218 ? 56.970 -26.487 22.671 1.00 40.53 218 GLY A O 1
#

Radius of gyration: 34.46 Å; Cα contacts (8 Å, |Δi|>4): 129; chains: 1; bounding box: 82×45×96 Å

Mean predicted aligned error: 18.49 Å

Sequence (218 aa):
MKEKKQPTRHHRSWSKEEEHQLRELYGQASREIIARKLGRTVIGISTRARQLGLTKLLRPWTSMEDNYLREQYGKKNYSDIAQDINRTEAAIAGRASKLGILANRFWSSDQIQVLKKYYHKKNSNELADILHRDTFAIRSKAKRLGITKPVPKRPWTVDELSFLNKNYQALTHKQLAEKLDRTVWAVGQAVSRLGLLKKQEGMKPEITEPALHLPAKG

Secondary structure (DSSP, 8-state):
----PPPP----PPPHHHHHHHHHHBTTB-HHHHHHHHT--HHHHHHHHHHTTGGGS--PPPHHHHHHHHHHBTTB-HHHHHHHTT--HHHHHHHHHHTTTGGGTSPPHHHHHHHHHHTTTS-HHHHHHHHTS-HHHHHHHHHHTT--------PPPHHHHHHHHHHTTTS-HHHHHHHHT--HHHHHHHHHHTTGGG--S------PPPP-------

Foldseek 3Di:
DDDDDDDDDDPDDDDPVLVVLLLVCLLVDDLVVNCVVSVHDSVVSVVVCVVVVVVPDDNDDDPVLLVLLLVCVVVDDLVVNCVVVVHDSVVSVVVCVVSCVVVLVDQDPVLVVCLQVPVQPDDLVVNCVVSVHDSVVSVVVCVVVVHDHPDPPPDQDPVLLVVCVVCVVPDDLVVSCVVSVHDSVVSVVSCVVVVVVVPDDDDDDPDDDDDDDDDDDD